Protein AF-D6X9F3-F1 (afdb_monomer)

Structure (mmCIF, N/CA/C/O backbone):
data_AF-D6X9F3-F1
#
_entry.id   AF-D6X9F3-F1
#
loop_
_atom_site.group_PDB
_atom_site.id
_atom_site.type_symbol
_atom_site.label_atom_id
_atom_site.label_alt_id
_atom_site.label_comp_id
_atom_site.label_asym_id
_atom_site.label_entity_id
_atom_site.label_seq_id
_atom_site.pdbx_PDB_ins_code
_atom_site.Cartn_x
_atom_site.Cartn_y
_atom_site.Cartn_z
_atom_site.occupancy
_atom_site.B_iso_or_equiv
_atom_site.auth_seq_id
_atom_site.auth_comp_id
_atom_site.auth_asym_id
_atom_site.auth_atom_id
_atom_site.pdbx_PDB_model_num
ATOM 1 N N . MET A 1 1 ? -2.425 -34.336 11.265 1.00 64.62 1 MET A N 1
ATOM 2 C CA . MET A 1 1 ? -2.699 -34.078 9.835 1.00 64.62 1 MET A CA 1
ATOM 3 C C . MET A 1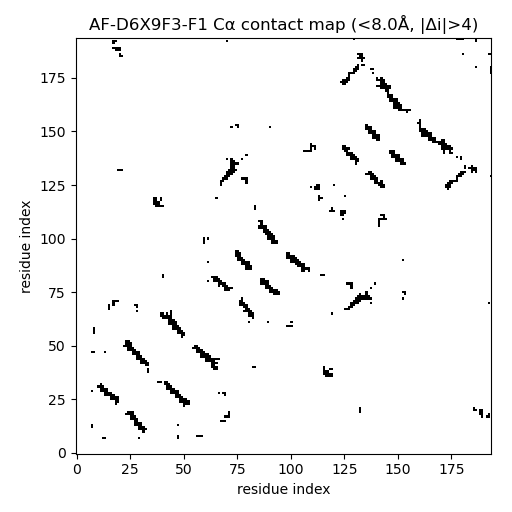 1 ? -2.432 -32.608 9.589 1.00 64.62 1 MET A C 1
ATOM 5 O O . MET A 1 1 ? -2.715 -31.830 10.491 1.00 64.62 1 MET A O 1
ATOM 9 N N . ALA A 1 2 ? -1.830 -32.242 8.459 1.00 77.44 2 ALA A N 1
ATOM 10 C CA . ALA A 1 2 ? -1.684 -30.832 8.103 1.00 77.44 2 ALA A CA 1
ATOM 11 C C . ALA A 1 2 ? -3.049 -30.285 7.662 1.00 77.44 2 ALA A C 1
ATOM 13 O O . ALA A 1 2 ? -3.790 -30.998 6.985 1.00 77.44 2 ALA A O 1
ATOM 14 N N . GLU A 1 3 ? -3.385 -29.067 8.078 1.00 82.88 3 GLU A N 1
ATOM 15 C CA . GLU A 1 3 ? -4.562 -28.360 7.566 1.00 82.88 3 GLU A CA 1
ATOM 16 C C . GLU A 1 3 ? -4.380 -28.032 6.079 1.00 82.88 3 GLU A C 1
ATOM 18 O O . GLU A 1 3 ? -3.255 -27.864 5.596 1.00 82.88 3 GLU A O 1
ATOM 23 N N . GLU A 1 4 ? -5.492 -27.967 5.346 1.00 88.69 4 GLU A N 1
ATOM 24 C CA . GLU A 1 4 ? -5.477 -27.620 3.928 1.00 88.69 4 GLU A CA 1
ATOM 25 C C . GLU A 1 4 ? -5.094 -26.137 3.744 1.00 88.69 4 GLU A C 1
ATOM 27 O O . GLU A 1 4 ? -5.627 -25.276 4.451 1.00 88.69 4 GLU A O 1
ATOM 32 N N . PRO A 1 5 ? -4.170 -25.801 2.823 1.00 89.94 5 PRO A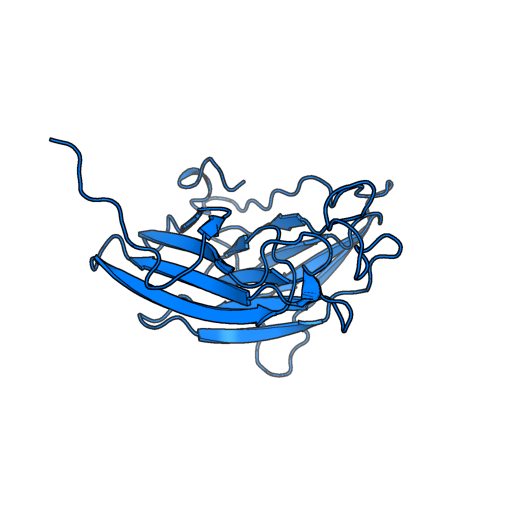 N 1
ATOM 33 C CA . PRO A 1 5 ? -3.789 -24.412 2.587 1.00 89.94 5 PRO A CA 1
ATOM 34 C C . PRO A 1 5 ? -4.957 -23.558 2.079 1.00 89.94 5 PRO A C 1
ATOM 36 O O . PRO A 1 5 ? -5.714 -23.974 1.203 1.00 89.94 5 PRO A O 1
ATOM 39 N N . LEU A 1 6 ? -5.049 -22.313 2.555 1.00 92.00 6 LEU A N 1
ATOM 40 C CA . LEU A 1 6 ? -6.016 -21.344 2.035 1.00 92.00 6 LEU A CA 1
ATOM 41 C C . LEU A 1 6 ? -5.684 -20.965 0.575 1.00 92.00 6 LEU A C 1
ATOM 43 O O . LEU A 1 6 ? -4.542 -20.586 0.293 1.00 92.00 6 LEU A O 1
ATOM 47 N N . PRO A 1 7 ? -6.655 -21.004 -0.359 1.00 92.50 7 PRO A N 1
ATOM 48 C CA . PRO A 1 7 ? -6.415 -20.630 -1.746 1.00 92.50 7 PRO A CA 1
ATOM 49 C C . PRO A 1 7 ? -6.369 -19.105 -1.927 1.00 92.50 7 PRO A C 1
ATOM 51 O O . PRO A 1 7 ? -7.126 -18.352 -1.312 1.00 92.50 7 PRO A O 1
ATOM 54 N N . TRP A 1 8 ? -5.573 -18.641 -2.894 1.00 95.31 8 TRP A N 1
ATOM 55 C CA . TRP A 1 8 ? -5.497 -17.225 -3.291 1.00 95.31 8 TRP A CA 1
ATOM 56 C C . TRP A 1 8 ? -6.721 -16.718 -4.064 1.00 95.31 8 TRP A C 1
ATOM 58 O O . TRP A 1 8 ? -6.663 -15.634 -4.636 1.00 95.31 8 TRP A O 1
ATOM 68 N N . ALA A 1 9 ? -7.810 -17.495 -4.124 1.00 93.38 9 ALA A N 1
ATOM 69 C CA . ALA A 1 9 ? -9.023 -17.194 -4.889 1.00 93.38 9 ALA A CA 1
ATOM 70 C C . ALA A 1 9 ? -8.750 -16.809 -6.364 1.00 93.38 9 ALA A C 1
ATOM 72 O O . ALA A 1 9 ? -9.378 -15.907 -6.911 1.00 93.38 9 ALA A O 1
ATOM 73 N N . GLY A 1 10 ? -7.769 -17.466 -6.991 1.00 92.25 10 GLY A N 1
ATOM 74 C CA . GLY A 1 10 ? -7.365 -17.265 -8.386 1.00 92.25 10 GLY A CA 1
ATOM 75 C C . GLY A 1 10 ? -5.862 -17.466 -8.586 1.00 92.25 10 GLY A C 1
ATOM 76 O O . GLY A 1 10 ? -5.142 -17.795 -7.643 1.00 92.25 10 GLY A O 1
ATOM 77 N N . GLU A 1 11 ? -5.382 -17.234 -9.806 1.00 93.44 11 GLU A N 1
ATOM 78 C CA . GLU A 1 11 ? -3.955 -17.318 -10.134 1.00 93.44 11 GLU A CA 1
ATOM 79 C C . GLU A 1 11 ? -3.128 -16.192 -9.490 1.00 93.44 11 GLU A C 1
ATOM 81 O O . GLU A 1 11 ? -3.643 -15.137 -9.096 1.00 93.44 11 GLU A O 1
ATOM 86 N N . GLY A 1 12 ? -1.817 -16.422 -9.415 1.00 95.31 12 GLY A N 1
ATOM 87 C CA . GLY A 1 12 ? -0.838 -15.485 -8.877 1.00 95.31 12 GLY A CA 1
ATOM 88 C C . GLY A 1 12 ? -0.213 -15.957 -7.568 1.00 95.31 12 GLY A C 1
ATOM 89 O O . GLY A 1 12 ? -0.397 -17.088 -7.119 1.00 95.31 12 GLY A O 1
ATOM 90 N N . ARG A 1 13 ? 0.571 -15.068 -6.959 1.00 95.75 13 ARG A N 1
ATOM 91 C CA . ARG A 1 13 ? 1.287 -15.316 -5.707 1.00 95.75 13 ARG A CA 1
ATOM 92 C C . ARG A 1 13 ? 0.959 -14.237 -4.687 1.00 95.75 13 ARG A C 1
ATOM 94 O O . ARG A 1 13 ? 1.069 -13.054 -4.997 1.00 95.75 13 ARG A O 1
ATOM 101 N N . GLY A 1 14 ? 0.595 -14.652 -3.475 1.00 95.38 14 GLY A N 1
ATOM 102 C CA . GLY A 1 14 ? 0.416 -13.754 -2.338 1.00 95.38 14 GLY A CA 1
ATOM 103 C C . GLY A 1 14 ? 1.744 -13.187 -1.833 1.00 95.38 14 GLY A C 1
ATOM 104 O O . GLY A 1 14 ? 2.740 -13.905 -1.696 1.00 95.38 14 GLY A O 1
ATOM 105 N N . TYR A 1 15 ? 1.743 -11.892 -1.541 1.00 94.19 15 TYR A N 1
ATOM 106 C CA . TYR A 1 15 ? 2.836 -11.158 -0.917 1.00 94.19 15 TYR A CA 1
ATOM 107 C C . TYR A 1 15 ? 2.321 -10.353 0.278 1.00 94.19 15 TYR A C 1
ATOM 109 O O . TYR A 1 15 ? 1.165 -9.923 0.307 1.00 94.19 15 TYR A O 1
ATOM 117 N N . TYR A 1 16 ? 3.206 -10.121 1.250 1.00 92.00 16 TYR A N 1
ATOM 118 C CA . TYR A 1 16 ? 2.962 -9.229 2.389 1.00 92.00 16 TYR A CA 1
ATOM 119 C C . TYR A 1 16 ? 1.686 -9.592 3.165 1.00 92.00 16 TYR A C 1
ATOM 121 O O . TYR A 1 16 ? 0.805 -8.756 3.312 1.00 92.00 16 TYR A O 1
ATOM 129 N N . LEU A 1 17 ? 1.561 -10.844 3.621 1.00 93.44 17 LEU A N 1
ATOM 130 C CA . LEU A 1 17 ? 0.414 -11.272 4.428 1.00 93.44 17 LEU A CA 1
ATOM 131 C C . LEU A 1 17 ? 0.338 -10.449 5.725 1.00 93.44 17 LEU A C 1
ATOM 133 O O . LEU A 1 17 ? 1.333 -10.336 6.441 1.00 93.44 17 LEU A O 1
ATOM 137 N N . ARG A 1 18 ? -0.835 -9.889 6.017 1.00 93.31 18 ARG A N 1
ATOM 138 C CA . ARG A 1 18 ? -1.129 -9.069 7.199 1.00 93.31 18 ARG A CA 1
ATOM 139 C C . ARG A 1 18 ? -2.368 -9.589 7.907 1.00 93.31 18 ARG A C 1
ATOM 141 O O . ARG A 1 18 ? -3.297 -10.054 7.249 1.00 93.31 18 ARG A O 1
ATOM 148 N N . LEU A 1 19 ? -2.399 -9.456 9.227 1.00 92.00 19 LEU A N 1
ATOM 149 C CA . LEU A 1 19 ? -3.603 -9.664 10.024 1.00 92.00 19 LEU A CA 1
ATOM 150 C C . LEU A 1 19 ? -4.196 -8.298 10.380 1.00 92.00 19 LEU A C 1
ATOM 152 O O . LEU A 1 19 ? -3.500 -7.449 10.922 1.00 92.00 19 LEU A O 1
ATOM 156 N N . ASP A 1 20 ? -5.484 -8.099 10.110 1.00 91.25 20 ASP A N 1
ATOM 157 C CA . ASP A 1 20 ? -6.296 -7.092 10.792 1.00 91.25 20 ASP A CA 1
ATOM 158 C C . ASP A 1 20 ? -6.783 -7.707 12.114 1.00 91.25 20 ASP A C 1
ATOM 160 O O . ASP A 1 20 ? -7.685 -8.555 12.088 1.00 91.25 20 ASP A O 1
ATOM 164 N N . PRO A 1 21 ? -6.191 -7.343 13.268 1.00 85.62 21 PRO A N 1
ATOM 165 C CA . PRO A 1 21 ? -6.539 -7.952 14.545 1.00 85.62 21 PRO A CA 1
ATOM 166 C C . PRO A 1 21 ? -7.925 -7.524 15.037 1.00 85.62 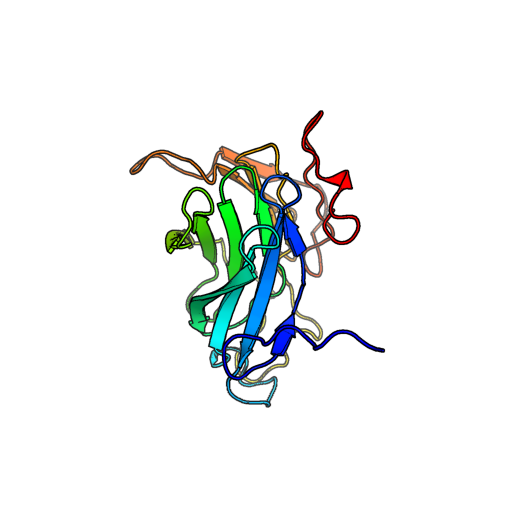21 PRO A C 1
ATOM 168 O O . PRO A 1 21 ? -8.551 -8.275 15.781 1.00 85.62 21 PRO A O 1
ATOM 171 N N . ALA A 1 22 ? -8.422 -6.358 14.609 1.00 85.88 22 ALA A N 1
ATOM 172 C CA . ALA A 1 22 ? -9.725 -5.847 15.017 1.00 85.88 22 ALA A CA 1
ATOM 173 C C . ALA A 1 22 ? -10.867 -6.579 14.298 1.00 85.88 22 ALA A C 1
ATOM 175 O O . ALA A 1 22 ? -11.895 -6.860 14.905 1.00 85.88 22 ALA A O 1
ATOM 176 N N . ARG A 1 23 ? -10.675 -6.924 13.017 1.00 88.12 23 ARG A N 1
ATOM 177 C CA . ARG A 1 23 ? -11.682 -7.624 12.188 1.00 88.12 23 ARG A CA 1
ATOM 178 C C . ARG A 1 23 ? -11.411 -9.099 11.974 1.00 88.12 23 ARG A C 1
ATOM 180 O O . ARG A 1 23 ? -12.127 -9.746 11.212 1.00 88.12 23 ARG A O 1
ATOM 187 N N . ARG A 1 24 ? -10.313 -9.609 12.532 1.00 91.12 24 ARG A N 1
ATOM 188 C CA . ARG A 1 24 ? -9.832 -10.978 12.309 1.00 91.12 24 ARG A CA 1
ATOM 189 C C . ARG A 1 24 ? -9.809 -11.338 10.818 1.00 91.12 24 ARG A C 1
ATOM 191 O O . ARG A 1 24 ? -10.288 -12.391 10.405 1.00 91.12 24 ARG A O 1
ATOM 198 N N . THR A 1 25 ? -9.286 -10.433 9.999 1.00 93.56 25 THR A N 1
ATOM 199 C CA . THR A 1 25 ? -9.235 -10.595 8.541 1.00 93.56 25 THR A CA 1
ATOM 200 C C . THR A 1 25 ? -7.787 -10.641 8.085 1.00 93.56 25 THR A C 1
ATOM 202 O O . THR A 1 25 ? -6.988 -9.785 8.457 1.00 93.56 25 THR A O 1
ATOM 205 N N . LEU A 1 26 ? -7.435 -11.645 7.289 1.00 95.00 26 LEU A N 1
ATOM 206 C CA . LEU A 1 26 ? -6.142 -11.708 6.622 1.00 95.00 26 LEU A CA 1
ATOM 207 C C . LEU A 1 26 ? -6.183 -10.873 5.349 1.00 95.00 26 LEU A C 1
ATOM 209 O O . LEU A 1 26 ? -7.171 -10.919 4.623 1.00 95.00 26 LEU A O 1
ATOM 213 N N . TRP A 1 27 ? -5.093 -10.172 5.063 1.00 96.31 27 TRP A N 1
ATOM 214 C CA . TRP A 1 27 ? -4.912 -9.360 3.865 1.00 96.31 27 TRP A CA 1
ATOM 215 C C . TRP A 1 27 ? -3.605 -9.705 3.170 1.00 96.31 27 TRP A C 1
ATOM 217 O O . TRP A 1 27 ? -2.590 -9.937 3.821 1.00 96.31 27 TRP A O 1
ATOM 227 N N . SER A 1 28 ? -3.606 -9.703 1.843 1.00 97.00 28 SER A N 1
ATOM 228 C CA . SER A 1 28 ? -2.399 -9.878 1.037 1.00 97.00 28 SER A CA 1
ATOM 229 C C . SER A 1 28 ? -2.538 -9.131 -0.286 1.00 97.00 28 SER A C 1
ATOM 231 O O . SER A 1 28 ? -3.644 -8.850 -0.744 1.00 97.00 28 SER A O 1
ATOM 233 N N . CYS A 1 29 ? -1.409 -8.817 -0.916 1.00 97.62 29 CYS A N 1
ATOM 234 C CA . CYS A 1 29 ? -1.388 -8.465 -2.328 1.00 97.62 29 CYS A CA 1
ATOM 235 C C . CYS A 1 29 ? -1.110 -9.732 -3.137 1.00 97.62 29 CYS A C 1
ATOM 237 O O . CYS A 1 29 ? -0.006 -10.275 -3.061 1.00 97.62 29 CYS A O 1
ATOM 239 N N . VAL A 1 30 ? -2.079 -10.198 -3.922 1.00 97.88 30 VAL A N 1
ATOM 240 C CA . VAL A 1 30 ? -1.844 -11.289 -4.873 1.00 97.88 30 VAL A CA 1
ATOM 241 C C . VAL A 1 30 ? -1.403 -10.686 -6.192 1.00 97.88 30 VAL A C 1
ATOM 243 O O . VAL A 1 30 ? -2.129 -9.901 -6.798 1.00 97.88 30 VAL A O 1
ATOM 246 N N . ARG A 1 31 ? -0.194 -11.047 -6.619 1.00 97.75 31 ARG A N 1
ATOM 247 C CA . ARG A 1 31 ? 0.417 -10.550 -7.847 1.00 97.75 31 ARG A CA 1
ATOM 248 C C . ARG A 1 31 ? 0.435 -11.621 -8.929 1.00 97.75 31 ARG A C 1
ATOM 250 O O . ARG A 1 31 ? 0.832 -12.758 -8.661 1.00 97.75 31 ARG A O 1
ATOM 257 N N . GLY A 1 32 ? 0.047 -11.238 -10.139 1.00 97.25 32 GLY A N 1
ATOM 258 C CA . GLY A 1 32 ? 0.124 -12.050 -11.352 1.00 97.25 32 GLY A CA 1
ATOM 259 C C . GLY A 1 32 ? 0.830 -11.313 -12.492 1.00 97.25 32 GLY A C 1
ATOM 260 O O . GLY A 1 32 ? 1.611 -10.388 -12.263 1.00 97.25 32 GLY A O 1
ATOM 261 N N . GLY A 1 33 ? 0.539 -11.716 -13.729 1.00 96.25 33 GLY A N 1
ATOM 262 C CA . GLY A 1 33 ? 1.128 -11.127 -14.933 1.00 96.25 33 GLY A CA 1
ATOM 263 C C . GLY A 1 33 ? 2.486 -11.734 -15.325 1.00 96.25 33 GLY A C 1
ATOM 264 O O . GLY A 1 33 ? 2.833 -12.825 -14.865 1.00 96.25 33 GLY A O 1
ATOM 265 N N . PRO A 1 34 ? 3.244 -11.063 -16.214 1.00 96.31 34 PRO A N 1
ATOM 266 C CA . PRO A 1 34 ? 4.511 -11.572 -16.741 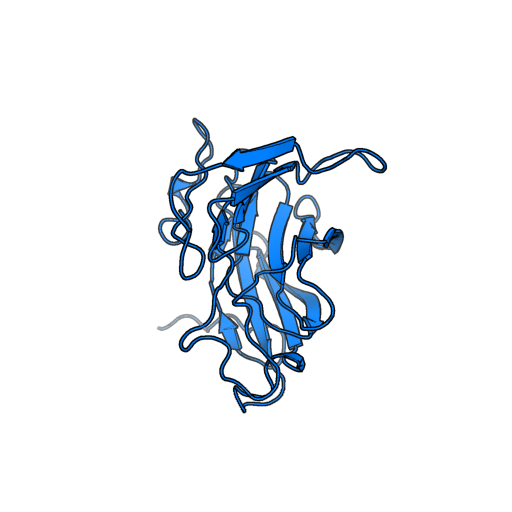1.00 96.31 34 PRO A CA 1
ATOM 267 C C . PRO A 1 34 ? 5.543 -11.869 -15.646 1.00 96.31 34 PRO A C 1
ATOM 269 O O . PRO A 1 34 ? 5.713 -11.091 -14.715 1.00 96.31 34 PRO A O 1
ATOM 272 N N . THR A 1 35 ? 6.301 -12.959 -15.781 1.00 93.94 35 THR A N 1
ATOM 273 C CA . THR A 1 35 ? 7.341 -13.325 -14.800 1.00 93.94 35 THR A CA 1
ATOM 274 C C . THR A 1 35 ? 8.605 -12.473 -14.901 1.00 93.94 35 THR A C 1
ATOM 276 O O . THR A 1 35 ? 9.405 -12.471 -13.969 1.00 93.94 35 THR A O 1
ATOM 279 N N . ASP A 1 36 ? 8.799 -11.779 -16.025 1.00 95.62 36 ASP A N 1
ATOM 280 C CA . ASP A 1 36 ? 9.937 -10.890 -16.257 1.00 95.62 36 ASP A CA 1
ATOM 281 C C . ASP A 1 36 ? 9.862 -9.651 -15.339 1.00 95.62 36 ASP A C 1
ATOM 283 O O . ASP A 1 36 ? 8.912 -8.867 -15.451 1.00 95.62 36 ASP A O 1
ATOM 287 N N . PRO A 1 37 ? 10.861 -9.431 -14.463 1.00 93.81 37 PRO A N 1
ATOM 288 C CA . PRO A 1 37 ? 10.971 -8.233 -13.637 1.00 93.81 37 PRO A CA 1
ATOM 289 C C . PRO A 1 37 ? 10.924 -6.910 -14.398 1.00 93.81 37 PRO A C 1
ATOM 291 O O . PRO A 1 37 ? 10.369 -5.945 -13.881 1.00 93.81 37 PRO A O 1
ATOM 294 N N . GLY A 1 38 ? 11.474 -6.850 -15.615 1.00 96.25 38 GLY A N 1
ATOM 295 C CA . GLY A 1 38 ? 11.473 -5.636 -16.436 1.00 96.25 38 GLY A CA 1
ATOM 296 C C . GLY A 1 38 ? 10.071 -5.208 -16.877 1.00 96.25 38 GLY A C 1
ATOM 297 O O . GLY A 1 38 ? 9.854 -4.044 -17.224 1.00 96.25 38 GLY A O 1
ATOM 298 N N . ARG A 1 39 ? 9.106 -6.133 -16.811 1.00 97.44 39 ARG A N 1
ATOM 299 C CA . ARG A 1 39 ? 7.691 -5.938 -17.150 1.00 97.44 39 ARG A CA 1
ATOM 300 C C . ARG A 1 39 ? 6.814 -5.712 -15.922 1.00 97.44 39 ARG A C 1
ATOM 302 O O . ARG A 1 39 ? 5.598 -5.868 -15.995 1.00 97.44 39 ARG A O 1
ATOM 309 N N . TRP A 1 40 ? 7.407 -5.291 -14.805 1.00 97.00 40 TRP A N 1
ATOM 310 C CA . TRP A 1 40 ? 6.661 -4.947 -13.598 1.00 97.00 40 TRP A CA 1
ATOM 311 C C . TRP A 1 40 ? 5.504 -3.953 -13.797 1.00 97.00 40 TRP A C 1
ATOM 313 O O . TRP A 1 40 ? 4.524 -4.090 -13.063 1.00 97.00 40 TRP A O 1
ATOM 323 N N . PRO A 1 41 ? 5.526 -3.000 -14.762 1.00 97.88 41 PRO A N 1
ATOM 324 C CA . PRO A 1 41 ? 4.362 -2.150 -15.004 1.00 97.88 41 PRO A CA 1
ATOM 325 C C . PRO A 1 41 ? 3.117 -2.945 -15.409 1.00 97.88 41 PRO A C 1
ATOM 327 O O . PRO A 1 41 ? 2.010 -2.488 -15.183 1.00 97.88 41 PRO A O 1
ATOM 330 N N . GLU A 1 42 ? 3.285 -4.147 -15.963 1.00 98.19 42 GLU A N 1
ATOM 331 C CA . GLU A 1 42 ? 2.203 -5.008 -16.452 1.00 98.19 42 GLU A CA 1
ATOM 332 C C . GLU A 1 42 ? 1.749 -6.052 -15.422 1.00 98.19 42 GLU A C 1
ATOM 334 O O . GLU A 1 42 ? 0.825 -6.824 -15.683 1.00 98.19 42 GLU A O 1
ATOM 339 N N . TRP A 1 43 ? 2.388 -6.115 -14.251 1.00 98.25 43 TRP A N 1
ATOM 340 C CA . TRP A 1 43 ? 1.964 -7.019 -13.186 1.00 98.25 43 TRP A CA 1
ATOM 341 C C . TRP A 1 43 ? 0.568 -6.664 -12.705 1.00 98.25 43 TRP A C 1
ATOM 343 O O . TRP A 1 43 ? 0.302 -5.520 -12.350 1.00 98.25 43 TRP A O 1
ATOM 353 N N . THR A 1 44 ? -0.319 -7.651 -12.651 1.00 97.88 44 THR A N 1
ATOM 354 C CA . THR A 1 44 ? -1.639 -7.481 -12.044 1.00 97.88 44 THR A CA 1
ATOM 355 C C . THR A 1 44 ? -1.519 -7.593 -10.532 1.00 97.88 44 THR A C 1
ATOM 357 O O . THR A 1 44 ? -0.747 -8.409 -10.028 1.00 97.88 44 THR A O 1
ATOM 360 N N . ASN A 1 45 ? -2.283 -6.783 -9.800 1.00 98.19 45 ASN A N 1
ATOM 361 C CA . ASN A 1 45 ? -2.322 -6.823 -8.342 1.00 98.19 45 ASN A CA 1
ATOM 362 C C . ASN A 1 45 ? -3.771 -6.851 -7.870 1.00 98.19 45 ASN A C 1
ATOM 364 O O . ASN A 1 45 ? -4.578 -6.022 -8.297 1.00 98.19 45 ASN A O 1
ATOM 368 N N . ASP A 1 46 ? -4.065 -7.751 -6.940 1.00 98.19 46 ASP A N 1
ATOM 369 C CA . ASP A 1 46 ? -5.344 -7.823 -6.248 1.00 98.19 46 ASP A CA 1
ATOM 370 C C . ASP A 1 46 ? -5.148 -7.713 -4.737 1.00 98.19 46 ASP A C 1
ATOM 372 O O . ASP A 1 46 ? -4.248 -8.334 -4.166 1.00 98.19 46 ASP A O 1
ATOM 376 N N . ALA A 1 47 ? -6.036 -6.973 -4.077 1.00 98.00 47 ALA A N 1
ATOM 377 C CA . ALA A 1 47 ? -6.219 -7.054 -2.638 1.00 98.00 47 ALA A CA 1
ATOM 378 C C . ALA A 1 47 ? -6.978 -8.347 -2.337 1.00 98.00 47 ALA A C 1
ATOM 380 O O . ALA A 1 47 ? -8.188 -8.432 -2.552 1.00 98.00 47 ALA A O 1
ATOM 381 N N . TRP A 1 48 ? -6.255 -9.359 -1.874 1.00 97.81 48 TRP A N 1
ATOM 382 C CA . TRP A 1 48 ? -6.840 -10.592 -1.369 1.00 97.81 48 TRP A CA 1
ATOM 383 C C . TRP A 1 48 ? -7.183 -10.429 0.103 1.00 97.81 48 TRP A C 1
ATOM 385 O O . TRP A 1 48 ? -6.408 -9.840 0.864 1.00 97.81 48 TRP A O 1
ATOM 395 N N . TRP A 1 49 ? -8.323 -10.985 0.493 1.00 96.81 49 TRP A N 1
ATOM 396 C CA . TRP A 1 49 ? -8.767 -11.006 1.874 1.00 96.81 49 TRP A CA 1
ATOM 397 C C . TRP A 1 49 ? -9.374 -12.354 2.250 1.00 96.81 49 TRP A C 1
ATOM 399 O O . TRP A 1 49 ? -9.977 -13.033 1.417 1.00 96.81 49 TRP A O 1
ATOM 409 N N . HIS A 1 50 ? -9.246 -12.716 3.524 1.00 96.12 50 HIS A N 1
ATOM 410 C CA . HIS A 1 50 ? -9.905 -13.880 4.110 1.00 96.12 50 HIS A CA 1
ATOM 411 C C . HIS A 1 50 ? -10.403 -13.564 5.519 1.00 96.12 50 HIS A C 1
ATOM 413 O O . HIS A 1 50 ? -9.620 -13.183 6.391 1.00 96.12 50 HIS A O 1
ATOM 419 N N . SER A 1 51 ? -11.704 -13.726 5.750 1.00 94.19 51 SER A N 1
ATOM 420 C CA . SER A 1 51 ? -12.303 -13.559 7.075 1.00 94.19 51 SER A CA 1
ATOM 421 C C . SER A 1 51 ? -12.083 -14.821 7.904 1.00 94.19 51 SER A C 1
ATOM 423 O O . SER A 1 51 ? -12.627 -15.873 7.575 1.00 94.19 51 SER A O 1
ATOM 425 N N . LEU A 1 52 ? -11.352 -14.712 9.017 1.00 93.19 52 LEU A N 1
ATOM 426 C CA . LEU A 1 52 ? -11.147 -15.834 9.941 1.00 93.19 52 LEU A CA 1
ATOM 427 C C . LEU A 1 52 ? -12.411 -16.182 10.734 1.00 93.19 52 LEU A C 1
ATOM 429 O O . LEU A 1 52 ? -12.487 -17.255 11.321 1.00 93.19 52 LEU A O 1
ATOM 433 N N . GLU A 1 53 ? -13.380 -15.268 10.804 1.00 92.00 53 GLU A N 1
ATOM 434 C CA . GLU A 1 53 ? -14.658 -15.516 11.477 1.00 92.00 53 GLU A CA 1
ATOM 435 C C . GLU A 1 53 ? -15.639 -16.263 10.577 1.00 92.00 53 GLU A C 1
ATOM 437 O O . GLU A 1 53 ? -16.315 -17.183 11.028 1.00 92.00 53 GLU A O 1
ATOM 442 N N . ARG A 1 54 ? -15.726 -15.869 9.302 1.00 90.25 54 ARG A N 1
ATOM 443 C CA . ARG A 1 54 ? -16.741 -16.388 8.372 1.00 90.25 54 ARG A CA 1
ATOM 444 C C . ARG A 1 54 ? -16.216 -17.458 7.424 1.00 90.25 54 ARG A C 1
ATOM 446 O O . ARG A 1 54 ? -17.007 -18.109 6.752 1.00 90.25 54 ARG A O 1
ATOM 453 N N . GLY A 1 55 ? -14.897 -17.600 7.309 1.00 91.94 55 GLY A N 1
ATOM 454 C CA . GLY A 1 55 ? -14.246 -18.489 6.345 1.00 91.94 55 GLY A CA 1
ATOM 455 C C . GLY A 1 55 ? -14.370 -18.033 4.886 1.00 91.94 55 GLY A C 1
ATOM 456 O O . GLY A 1 55 ? -13.920 -18.737 3.985 1.00 91.94 55 GLY A O 1
ATOM 457 N N . SER A 1 56 ? -14.968 -16.868 4.626 1.00 92.31 56 SER A N 1
ATOM 458 C CA . SER A 1 56 ? -15.125 -16.316 3.282 1.00 92.31 56 SER A CA 1
ATOM 459 C C . SER A 1 56 ? -13.832 -15.667 2.790 1.00 92.31 56 SER A C 1
ATOM 461 O O . SER A 1 56 ? -13.163 -14.953 3.543 1.00 92.31 56 SER A O 1
ATOM 463 N N . THR A 1 57 ? -13.534 -15.859 1.507 1.00 94.94 57 THR A N 1
ATOM 464 C CA . THR A 1 57 ? -12.343 -15.340 0.824 1.00 94.94 57 THR A CA 1
ATOM 465 C C . THR A 1 57 ? -12.757 -14.551 -0.409 1.00 94.94 57 THR A C 1
ATOM 467 O O . THR A 1 57 ? -13.692 -14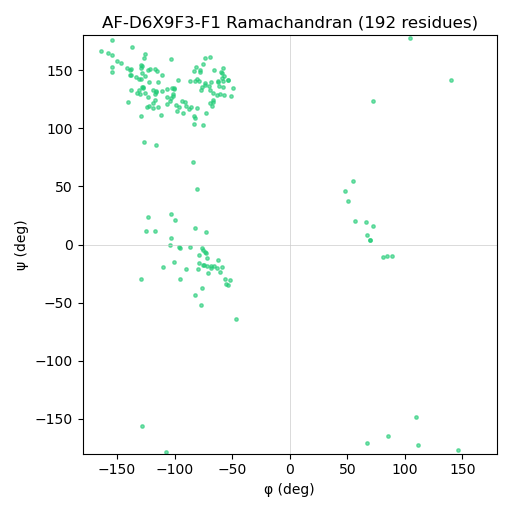.946 -1.106 1.00 94.94 57 THR A O 1
ATOM 470 N N . GLY A 1 58 ? -12.027 -13.485 -0.729 1.00 95.19 58 GLY A N 1
ATOM 471 C CA . GLY A 1 58 ? -12.250 -12.724 -1.953 1.00 95.19 58 GLY A CA 1
ATOM 472 C C . GLY A 1 58 ? -11.011 -11.991 -2.452 1.00 95.19 58 GLY A C 1
ATOM 473 O O . GLY A 1 58 ? -9.950 -11.997 -1.826 1.00 95.19 58 GLY A O 1
ATOM 474 N N . ARG A 1 59 ? -11.164 -11.361 -3.619 1.00 95.94 59 ARG A N 1
ATOM 475 C CA . ARG A 1 59 ? -10.158 -10.511 -4.262 1.00 95.94 59 ARG A CA 1
ATOM 476 C C . ARG A 1 59 ? -10.811 -9.273 -4.836 1.00 95.94 59 ARG A C 1
ATOM 478 O O . ARG A 1 59 ? -11.957 -9.323 -5.278 1.00 95.94 59 ARG A O 1
ATOM 485 N N . LEU A 1 60 ? -10.043 -8.196 -4.889 1.00 96.62 60 LEU A N 1
ATOM 486 C CA . LEU A 1 60 ? -10.428 -6.975 -5.573 1.00 96.62 60 LEU A CA 1
ATOM 487 C C . LEU A 1 60 ? -9.241 -6.395 -6.363 1.00 96.62 60 LEU A C 1
ATOM 489 O O . LEU A 1 60 ? -8.153 -6.273 -5.794 1.00 96.62 60 LEU A O 1
ATOM 493 N N . PRO A 1 61 ? -9.438 -5.995 -7.635 1.00 97.19 61 PRO A N 1
ATOM 494 C CA . PRO A 1 61 ? -8.364 -5.463 -8.464 1.00 97.19 61 PRO A CA 1
ATOM 495 C C . PRO A 1 61 ? -7.844 -4.116 -7.966 1.00 97.19 61 PRO A C 1
ATOM 497 O O . PRO A 1 61 ? -8.575 -3.129 -7.858 1.00 97.19 61 PRO A O 1
ATOM 500 N N . LEU A 1 62 ? -6.533 -4.058 -7.730 1.00 97.88 62 LEU A N 1
ATOM 501 C CA . LEU A 1 62 ? -5.797 -2.835 -7.406 1.00 97.88 62 LEU A CA 1
ATOM 502 C C . LEU A 1 62 ? -5.264 -2.140 -8.662 1.00 97.88 62 LEU A C 1
ATOM 504 O O . LEU A 1 62 ? -5.047 -0.930 -8.635 1.00 97.88 62 LEU A O 1
ATOM 508 N N . GLY A 1 63 ? -5.129 -2.872 -9.767 1.00 97.44 63 GLY A N 1
ATOM 509 C CA . GLY A 1 63 ? -4.614 -2.372 -11.040 1.00 97.44 63 GLY A CA 1
ATOM 510 C C . GLY A 1 63 ? -3.175 -2.818 -11.328 1.00 97.44 63 GLY A C 1
ATOM 511 O O . GLY A 1 63 ? -2.563 -3.527 -10.519 1.00 97.44 63 GLY A O 1
ATOM 512 N N . PRO A 1 64 ? -2.644 -2.438 -12.502 1.00 98.12 64 PRO A N 1
ATOM 513 C CA . PRO A 1 64 ? -1.333 -2.877 -12.960 1.00 98.12 64 PRO A CA 1
ATOM 514 C C . PRO A 1 64 ? -0.187 -2.184 -12.205 1.00 98.12 64 PRO A C 1
ATOM 516 O O . PRO A 1 64 ? -0.378 -1.128 -11.607 1.00 98.12 64 PRO A O 1
ATOM 519 N N . GLY A 1 65 ? 1.015 -2.746 -12.228 1.00 97.62 65 GLY A N 1
ATOM 520 C CA . GLY A 1 65 ? 2.210 -2.136 -11.647 1.00 97.62 65 GLY A CA 1
ATOM 521 C C . GLY A 1 65 ? 2.704 -2.841 -10.393 1.00 97.62 65 GLY A C 1
ATOM 522 O O . GLY A 1 65 ? 2.583 -4.053 -10.233 1.00 97.62 65 GLY A O 1
ATOM 523 N N . LEU A 1 66 ? 3.300 -2.077 -9.486 1.00 96.56 66 LEU A N 1
ATOM 524 C CA . LEU A 1 66 ? 4.040 -2.623 -8.358 1.00 96.56 66 LEU A CA 1
ATOM 525 C C . LEU A 1 66 ? 3.401 -2.244 -7.027 1.00 96.56 66 LEU A C 1
ATOM 527 O O . LEU A 1 66 ? 3.287 -1.068 -6.700 1.00 96.56 66 LEU A O 1
ATOM 531 N N . VAL A 1 67 ? 3.080 -3.244 -6.211 1.00 96.00 67 VAL A N 1
ATOM 532 C CA . VAL A 1 67 ? 2.691 -3.062 -4.809 1.00 96.00 67 VAL A CA 1
ATOM 533 C C . VAL A 1 67 ? 3.759 -3.694 -3.923 1.00 96.00 67 VAL A C 1
ATOM 535 O O . VAL A 1 67 ? 4.002 -4.897 -4.003 1.00 96.00 67 VAL A O 1
ATOM 538 N N . PHE A 1 68 ? 4.416 -2.883 -3.090 1.00 83.12 68 PHE A N 1
ATOM 539 C CA . PHE A 1 68 ? 5.516 -3.341 -2.229 1.00 83.12 68 PHE A CA 1
ATOM 540 C C . PHE A 1 68 ? 5.088 -3.709 -0.812 1.00 83.12 68 PHE A C 1
ATOM 542 O O . PHE A 1 68 ? 5.756 -4.523 -0.190 1.00 83.12 68 PHE A O 1
ATOM 549 N N . ARG A 1 69 ? 4.042 -3.084 -0.264 1.00 88.00 69 ARG A N 1
ATOM 550 C CA . ARG A 1 69 ? 3.471 -3.381 1.059 1.00 88.00 69 ARG A CA 1
ATOM 551 C C . ARG A 1 69 ? 2.029 -2.885 1.113 1.00 88.00 69 ARG A C 1
ATOM 553 O O . ARG A 1 69 ? 1.612 -2.062 0.296 1.00 88.00 69 ARG A O 1
ATOM 560 N N . LEU A 1 70 ? 1.308 -3.369 2.115 1.00 95.06 70 LEU A N 1
ATOM 561 C CA . LEU A 1 70 ? 0.015 -2.845 2.529 1.00 95.06 70 LEU A CA 1
ATOM 562 C C . LEU A 1 70 ? 0.040 -2.522 4.025 1.00 95.06 70 LEU A C 1
ATOM 564 O O . LEU A 1 70 ? 0.883 -3.048 4.759 1.00 95.06 70 LEU A O 1
ATOM 568 N N . ALA A 1 71 ? -0.887 -1.682 4.468 1.00 95.00 71 ALA A N 1
ATOM 569 C CA . ALA A 1 71 ? -1.077 -1.374 5.878 1.00 95.00 71 ALA A CA 1
ATOM 570 C C . ALA A 1 71 ? -2.559 -1.430 6.258 1.00 95.00 71 ALA A C 1
ATOM 572 O O . ALA A 1 71 ? -3.429 -1.063 5.467 1.00 95.00 71 ALA A O 1
ATOM 573 N N . VAL A 1 72 ? -2.835 -1.896 7.475 1.00 94.31 72 VAL A N 1
ATOM 574 C CA . VAL A 1 72 ? -4.187 -1.998 8.032 1.00 94.31 72 VAL A CA 1
ATOM 575 C C . VAL A 1 72 ? -4.437 -0.792 8.933 1.00 94.31 72 VAL A C 1
ATOM 577 O O . VAL A 1 72 ? -3.712 -0.578 9.902 1.00 94.31 72 VAL A O 1
ATOM 580 N N . ALA A 1 73 ? -5.452 -0.007 8.590 1.00 93.75 73 ALA A N 1
ATOM 581 C CA . ALA A 1 73 ? -5.932 1.147 9.341 1.00 93.75 73 ALA A CA 1
ATOM 582 C C . ALA A 1 73 ? -7.283 0.834 10.010 1.00 93.75 73 ALA A C 1
ATOM 584 O O . ALA A 1 73 ? -7.828 -0.259 9.845 1.00 93.75 73 ALA A O 1
ATOM 585 N N . ALA A 1 74 ? -7.855 1.819 10.711 1.00 92.12 74 ALA A N 1
ATOM 586 C CA . ALA A 1 74 ? -9.107 1.689 11.455 1.00 92.12 74 ALA A CA 1
ATOM 587 C C . ALA A 1 74 ? -10.224 0.997 10.682 1.00 92.12 74 ALA A C 1
ATOM 589 O O . ALA A 1 74 ? -10.629 -0.067 11.123 1.00 92.12 74 ALA A O 1
ATOM 590 N N . ARG A 1 75 ? -10.737 1.551 9.573 1.00 93.50 75 ARG A N 1
ATOM 591 C CA . ARG A 1 75 ? -11.762 0.910 8.709 1.00 93.50 75 ARG A CA 1
ATOM 592 C C . ARG A 1 75 ? -11.317 0.759 7.260 1.00 93.50 75 ARG A C 1
ATOM 594 O O . ARG A 1 75 ? -12.146 0.727 6.343 1.00 93.50 75 ARG A O 1
ATOM 601 N N . ARG A 1 76 ? -10.001 0.737 7.045 1.00 95.88 76 ARG A N 1
ATOM 602 C CA . ARG A 1 76 ? -9.391 0.744 5.717 1.00 95.88 76 ARG A CA 1
ATOM 603 C C . ARG A 1 76 ? -8.176 -0.1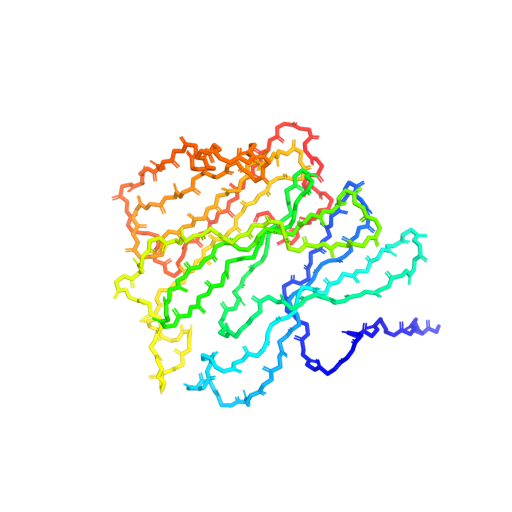69 5.659 1.00 95.88 76 ARG A C 1
ATOM 605 O O . ARG A 1 76 ? -7.447 -0.309 6.635 1.00 95.88 76 ARG A O 1
ATOM 612 N N . THR A 1 77 ? -7.902 -0.697 4.477 1.00 96.69 77 THR A N 1
ATOM 613 C CA . THR A 1 77 ? -6.598 -1.265 4.128 1.00 96.69 77 THR A CA 1
ATOM 614 C C . THR A 1 77 ? -6.004 -0.438 3.000 1.00 96.69 77 THR A C 1
ATOM 616 O O . THR A 1 77 ? -6.685 -0.130 2.022 1.00 96.69 77 THR A O 1
ATOM 619 N N . ALA A 1 78 ? -4.746 -0.043 3.154 1.00 97.50 78 ALA A N 1
ATOM 620 C CA . ALA A 1 78 ? -4.063 0.857 2.241 1.00 97.50 78 ALA A CA 1
ATOM 621 C C . ALA A 1 78 ? -2.964 0.125 1.468 1.00 97.50 78 ALA A C 1
ATOM 623 O O . ALA A 1 78 ? -2.137 -0.565 2.065 1.00 97.50 78 ALA A O 1
ATOM 624 N N . PHE A 1 79 ? -2.930 0.316 0.150 1.00 98.00 79 PHE A N 1
ATOM 625 C CA . PHE A 1 79 ? -1.937 -0.261 -0.753 1.00 98.00 79 PHE A CA 1
ATOM 626 C C . PHE A 1 79 ? -1.222 0.862 -1.500 1.00 98.00 79 PHE A C 1
ATOM 628 O O . PHE A 1 79 ? -1.857 1.626 -2.224 1.00 98.00 79 PHE A O 1
ATOM 635 N N . ALA A 1 80 ? 0.097 0.968 -1.338 1.00 96.94 80 ALA A N 1
ATOM 636 C CA . ALA A 1 80 ? 0.897 1.883 -2.146 1.00 96.94 80 ALA A CA 1
ATOM 637 C C . ALA A 1 80 ? 1.229 1.200 -3.480 1.00 96.94 80 A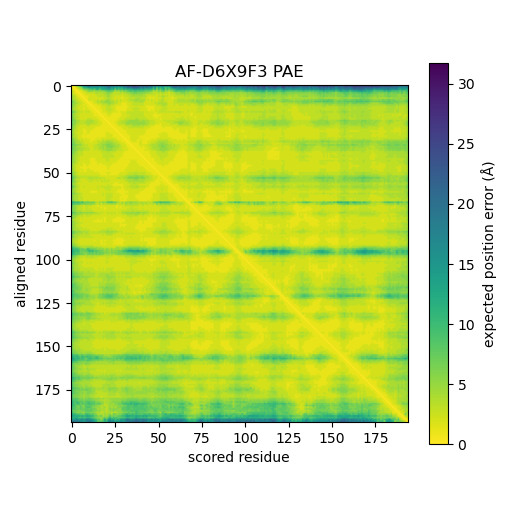LA A C 1
ATOM 639 O O . ALA A 1 80 ? 1.993 0.228 -3.502 1.00 96.94 80 ALA A O 1
ATOM 640 N N . ARG A 1 81 ? 0.640 1.695 -4.572 1.00 97.44 81 ARG A N 1
ATOM 641 C CA . ARG A 1 81 ? 0.876 1.210 -5.933 1.00 97.44 81 ARG A CA 1
ATOM 642 C C . ARG A 1 81 ? 1.798 2.180 -6.660 1.00 97.44 81 ARG A C 1
ATOM 644 O O . ARG A 1 81 ? 1.524 3.372 -6.728 1.00 97.44 81 ARG A O 1
ATOM 651 N N . VAL A 1 82 ? 2.888 1.650 -7.194 1.00 97.31 82 VAL A N 1
ATOM 652 C CA . VAL A 1 82 ? 3.845 2.358 -8.043 1.00 97.31 82 VAL A CA 1
ATOM 653 C C . VAL A 1 82 ? 3.556 1.990 -9.493 1.00 97.31 82 VAL A C 1
ATOM 655 O O . VAL A 1 82 ? 3.341 0.813 -9.798 1.00 97.31 82 VAL A O 1
ATOM 658 N N . HIS A 1 83 ? 3.530 2.981 -10.382 1.00 97.38 83 HIS A N 1
ATOM 659 C CA . HIS A 1 83 ? 3.291 2.785 -11.814 1.00 97.38 83 HIS A CA 1
ATOM 660 C C . HIS A 1 83 ? 3.931 3.921 -12.630 1.00 97.38 83 HIS A C 1
ATOM 662 O O . HIS A 1 83 ? 3.969 5.050 -12.141 1.00 97.38 83 HIS A O 1
ATOM 668 N N . PRO A 1 84 ? 4.398 3.682 -13.874 1.00 96.38 84 PRO A N 1
ATOM 669 C CA . PRO A 1 84 ? 4.970 4.742 -14.712 1.00 96.38 84 PRO A CA 1
ATOM 670 C C . PRO A 1 84 ? 4.035 5.938 -14.952 1.00 96.38 84 PRO A C 1
ATOM 672 O O . PRO A 1 84 ? 4.510 7.061 -15.082 1.00 96.38 84 PRO A O 1
ATOM 675 N N . ASP A 1 85 ? 2.721 5.704 -14.956 1.00 96.19 85 ASP A N 1
ATOM 676 C CA . ASP A 1 85 ? 1.708 6.760 -15.135 1.00 96.19 85 ASP A CA 1
ATOM 677 C C . ASP A 1 85 ? 1.445 7.582 -13.864 1.00 96.19 85 ASP A C 1
ATOM 679 O O . ASP A 1 85 ? 0.726 8.579 -13.902 1.00 96.19 85 ASP A O 1
ATOM 683 N N . GLY A 1 86 ? 1.993 7.160 -12.726 1.00 96.44 86 GLY A N 1
ATOM 684 C CA . GLY A 1 86 ? 1.791 7.811 -11.444 1.00 96.44 86 GLY A CA 1
ATOM 685 C C . GLY A 1 86 ? 1.615 6.814 -10.311 1.00 96.44 86 GLY A C 1
ATOM 686 O O . GLY A 1 86 ? 0.951 5.783 -10.442 1.00 96.44 86 GLY A O 1
ATOM 687 N N . ASP A 1 87 ? 2.199 7.167 -9.174 1.00 97.12 87 ASP A N 1
ATOM 688 C CA . ASP A 1 87 ? 2.042 6.419 -7.941 1.00 97.12 87 ASP A CA 1
ATOM 689 C C . ASP A 1 87 ? 0.757 6.831 -7.232 1.00 97.12 87 ASP A C 1
ATOM 691 O O . ASP A 1 87 ? 0.345 7.993 -7.266 1.00 97.12 87 ASP A O 1
ATOM 695 N N . GLU A 1 88 ? 0.157 5.893 -6.512 1.00 97.62 88 GLU A N 1
ATOM 696 C CA . GLU A 1 88 ? -1.052 6.152 -5.747 1.00 97.62 88 GLU A CA 1
ATOM 697 C C . GLU A 1 88 ? -1.121 5.343 -4.452 1.00 97.62 88 GLU A C 1
ATOM 699 O O . GLU A 1 88 ? -0.524 4.273 -4.307 1.00 97.62 88 GLU A O 1
ATOM 704 N N . LEU A 1 89 ? -1.897 5.861 -3.505 1.00 98.12 89 LEU A N 1
ATOM 705 C CA . LEU A 1 89 ? -2.401 5.111 -2.369 1.00 98.12 89 LEU A CA 1
ATOM 706 C C . LEU A 1 89 ? -3.828 4.661 -2.687 1.00 98.12 89 LEU A C 1
ATOM 708 O O . LEU A 1 89 ? -4.735 5.485 -2.814 1.00 98.12 89 LEU A O 1
ATOM 712 N N . VAL A 1 90 ? -4.032 3.353 -2.805 1.00 98.25 90 VAL A N 1
ATOM 713 C CA . VAL A 1 90 ? -5.356 2.751 -2.977 1.00 98.25 90 VAL A CA 1
ATOM 714 C C . VAL A 1 90 ? -5.916 2.413 -1.602 1.00 98.25 90 VAL A C 1
ATOM 716 O O . VAL A 1 90 ? -5.289 1.674 -0.842 1.00 98.25 90 VAL A O 1
ATOM 719 N N . LEU A 1 91 ? -7.093 2.950 -1.284 1.00 97.81 91 LEU A N 1
ATOM 720 C CA . LEU A 1 91 ? -7.797 2.690 -0.031 1.00 97.81 91 LEU A CA 1
ATOM 721 C C . LEU A 1 91 ? -8.960 1.732 -0.279 1.00 97.81 91 LEU A C 1
ATOM 723 O O . LEU A 1 91 ? -9.847 2.007 -1.090 1.00 97.81 91 LEU A O 1
ATOM 727 N N . VAL A 1 92 ? -8.956 0.621 0.451 1.00 97.75 92 VAL A N 1
ATOM 728 C CA . VAL A 1 92 ? -10.006 -0.400 0.440 1.00 97.75 92 VAL A CA 1
ATOM 729 C C . VAL A 1 92 ? -10.808 -0.292 1.731 1.00 97.75 92 VAL A C 1
ATOM 731 O O . VAL A 1 92 ? -10.225 -0.304 2.813 1.00 97.75 92 VAL A O 1
ATOM 734 N N . ALA A 1 93 ? -12.130 -0.171 1.634 1.00 95.75 93 ALA A N 1
ATOM 735 C CA . ALA A 1 93 ? -13.023 -0.196 2.787 1.00 95.75 93 ALA A CA 1
ATOM 736 C C . ALA A 1 93 ? -13.173 -1.610 3.350 1.00 95.75 93 ALA A C 1
ATOM 738 O O . ALA A 1 93 ? -13.317 -2.570 2.595 1.00 95.75 93 ALA A O 1
ATOM 739 N N . THR A 1 94 ? -13.137 -1.718 4.679 1.00 92.00 94 THR A N 1
ATOM 740 C CA . THR A 1 94 ? -13.179 -2.991 5.421 1.00 92.00 94 THR A CA 1
ATOM 741 C C . THR A 1 94 ? -14.316 -3.042 6.446 1.00 92.00 94 THR A C 1
ATOM 743 O O . THR A 1 94 ? -14.358 -3.914 7.307 1.00 92.00 94 THR A O 1
ATOM 746 N N . ASP A 1 95 ? -15.237 -2.082 6.390 1.00 84.62 95 ASP A N 1
ATOM 747 C CA . ASP A 1 95 ? -16.412 -1.954 7.261 1.00 84.62 95 ASP A CA 1
ATOM 748 C C . ASP A 1 95 ? -17.631 -2.749 6.767 1.00 84.62 95 ASP A C 1
ATOM 750 O O . ASP A 1 95 ? -18.651 -2.792 7.451 1.00 84.62 95 ASP A O 1
ATOM 754 N N . THR A 1 96 ? -17.518 -3.411 5.615 1.00 82.38 96 THR A N 1
ATOM 755 C CA . THR A 1 96 ? -18.547 -4.299 5.071 1.00 82.38 96 THR A CA 1
ATOM 756 C C . THR A 1 96 ? -17.970 -5.678 4.773 1.00 82.38 96 THR A C 1
ATOM 758 O O . THR A 1 96 ? -16.758 -5.855 4.648 1.00 82.38 96 THR A O 1
ATOM 761 N N . ASP A 1 97 ? -18.856 -6.653 4.598 1.00 80.44 97 ASP A N 1
ATOM 762 C CA . ASP A 1 97 ? -18.482 -8.036 4.279 1.00 80.44 97 ASP A CA 1
ATOM 763 C C . ASP A 1 97 ? -17.975 -8.209 2.840 1.00 80.44 97 ASP A C 1
ATOM 765 O O . ASP A 1 97 ? -17.480 -9.273 2.476 1.00 80.44 97 ASP A O 1
ATOM 769 N N . SER A 1 98 ? -18.077 -7.156 2.028 1.00 87.00 98 SER A N 1
ATOM 770 C CA . SER A 1 98 ? -17.591 -7.110 0.656 1.00 87.00 98 SER A CA 1
ATOM 771 C C . SER A 1 98 ? -16.674 -5.899 0.484 1.00 87.00 98 SER A C 1
ATOM 773 O O . SER A 1 98 ? -17.143 -4.827 0.091 1.00 87.00 98 SER A O 1
ATOM 775 N N . PRO A 1 99 ? -15.365 -6.048 0.754 1.00 94.44 99 PRO A N 1
ATOM 776 C CA . PRO A 1 99 ? -14.416 -4.959 0.598 1.00 94.44 99 PRO A CA 1
ATOM 777 C C . PRO A 1 99 ? -14.447 -4.318 -0.791 1.00 94.44 99 PRO A C 1
ATOM 779 O O . PRO A 1 99 ? -14.558 -5.003 -1.807 1.00 94.44 99 PRO A O 1
ATOM 782 N N . ALA A 1 100 ? -14.303 -2.994 -0.831 1.00 96.19 100 ALA A N 1
ATOM 783 C CA . ALA A 1 100 ? -14.373 -2.200 -2.056 1.00 96.19 100 ALA A CA 1
ATOM 784 C C . ALA A 1 100 ? -13.280 -1.125 -2.081 1.00 96.19 100 ALA A C 1
ATOM 786 O O . ALA A 1 100 ? -12.953 -0.555 -1.039 1.00 96.19 100 ALA A O 1
ATOM 787 N N . VAL A 1 101 ? -12.736 -0.800 -3.261 1.00 97.19 101 VAL A N 1
ATOM 788 C CA . VAL A 1 101 ? -11.904 0.407 -3.414 1.00 97.19 101 VAL A CA 1
ATOM 789 C C . VAL A 1 101 ? -12.797 1.620 -3.212 1.00 97.19 101 VAL A C 1
ATOM 791 O O . VAL A 1 101 ? -13.765 1.799 -3.946 1.00 97.19 101 VAL A O 1
ATOM 794 N N . VAL A 1 102 ? -12.444 2.464 -2.249 1.00 96.19 102 VAL A N 1
ATOM 795 C CA . VAL A 1 102 ? -13.188 3.693 -1.940 1.00 96.19 102 VAL A CA 1
ATOM 796 C C . VAL A 1 102 ? -12.430 4.957 -2.313 1.00 96.19 102 VAL A C 1
ATOM 798 O O . VAL A 1 102 ? -13.048 6.003 -2.484 1.00 96.19 102 VAL A O 1
ATOM 801 N N . ALA A 1 103 ? -11.108 4.876 -2.480 1.00 96.38 103 ALA A N 1
ATOM 802 C CA . ALA A 1 103 ? -10.315 5.993 -2.970 1.00 96.38 103 ALA A CA 1
ATOM 803 C C . ALA A 1 103 ? -9.024 5.534 -3.655 1.00 96.38 103 ALA A C 1
ATOM 805 O O . ALA A 1 103 ? -8.451 4.492 -3.327 1.00 96.38 103 ALA A O 1
ATOM 806 N N . ARG A 1 104 ? -8.556 6.373 -4.579 1.00 97.12 104 ARG A N 1
ATOM 807 C CA . ARG A 1 104 ? -7.233 6.319 -5.201 1.00 97.12 104 ARG A CA 1
ATOM 808 C C . ARG A 1 104 ? -6.625 7.705 -5.087 1.00 97.12 104 ARG A C 1
ATOM 810 O O . ARG A 1 104 ? -7.148 8.654 -5.666 1.00 97.12 104 ARG A O 1
ATOM 817 N N . LEU A 1 105 ? -5.591 7.833 -4.267 1.00 97.38 105 LEU A N 1
ATOM 818 C CA . LEU A 1 105 ? -4.986 9.120 -3.947 1.00 97.38 105 LEU A CA 1
ATOM 819 C C . LEU A 1 105 ? -3.644 9.228 -4.666 1.00 97.38 105 LEU A C 1
ATOM 821 O O . LEU A 1 105 ? -2.784 8.386 -4.405 1.00 97.38 105 LEU A O 1
ATOM 825 N N . PRO A 1 106 ? -3.429 10.228 -5.538 1.00 97.38 106 PRO A N 1
ATOM 826 C CA . PRO A 1 106 ? -2.142 10.396 -6.195 1.00 97.38 106 PRO A CA 1
ATOM 827 C C . PRO A 1 106 ? -1.055 10.675 -5.155 1.00 97.38 106 PRO A C 1
ATOM 829 O O . PRO A 1 106 ? -1.263 11.419 -4.194 1.00 97.38 106 PRO A O 1
ATOM 832 N N . LEU A 1 107 ? 0.117 10.084 -5.359 1.00 97.31 107 LEU A N 1
ATOM 833 C CA . LEU A 1 107 ? 1.292 10.299 -4.529 1.00 97.31 107 LEU A CA 1
ATOM 834 C C . LEU A 1 107 ? 2.363 11.063 -5.321 1.00 97.31 107 LEU A C 1
ATOM 836 O O . LEU A 1 107 ? 2.515 10.836 -6.522 1.00 97.31 107 LEU A O 1
ATOM 840 N N . PRO A 1 108 ? 3.154 11.943 -4.679 1.00 96.88 108 PRO A N 1
ATOM 841 C CA . PRO A 1 108 ? 4.207 12.678 -5.378 1.00 96.88 108 PRO A CA 1
ATOM 842 C C . PRO A 1 108 ? 5.258 11.740 -5.969 1.00 96.88 108 PRO A C 1
ATOM 844 O O . PRO A 1 108 ? 5.705 10.822 -5.282 1.00 96.88 108 PRO A O 1
ATOM 847 N N . ALA A 1 109 ? 5.690 11.991 -7.205 1.00 95.62 109 ALA A N 1
ATOM 848 C CA . ALA A 1 109 ? 6.668 11.155 -7.900 1.00 95.62 109 ALA A CA 1
ATOM 849 C C . ALA A 1 109 ? 7.995 11.021 -7.129 1.00 95.62 109 ALA A C 1
ATOM 851 O O . ALA A 1 109 ? 8.457 11.973 -6.490 1.00 95.62 109 ALA A O 1
ATOM 852 N N . MET A 1 110 ? 8.623 9.845 -7.209 1.00 95.81 110 MET A N 1
ATOM 853 C CA . MET A 1 110 ? 9.951 9.599 -6.639 1.00 95.81 110 MET A CA 1
ATOM 854 C C . MET A 1 110 ? 11.021 9.832 -7.714 1.00 95.81 110 MET A C 1
ATOM 856 O O . MET A 1 110 ? 11.004 9.167 -8.746 1.00 95.81 110 MET A O 1
ATOM 860 N N . ASP A 1 111 ? 11.988 10.714 -7.463 1.00 95.56 111 ASP A N 1
ATOM 861 C CA . ASP A 1 111 ? 13.092 11.000 -8.396 1.00 95.56 111 ASP A CA 1
ATOM 862 C C . ASP A 1 111 ? 13.884 9.737 -8.794 1.00 95.56 111 ASP A C 1
ATOM 864 O O . ASP A 1 111 ? 14.329 9.600 -9.934 1.00 95.56 111 ASP A O 1
ATOM 868 N N . GLY A 1 112 ? 14.013 8.779 -7.870 1.00 95.38 112 GLY A N 1
ATOM 869 C CA . GLY A 1 112 ? 14.652 7.479 -8.093 1.00 95.38 112 GLY A CA 1
ATOM 870 C C . GLY A 1 112 ? 13.676 6.313 -8.274 1.00 95.38 112 GLY A C 1
ATOM 871 O O . GLY A 1 112 ? 14.027 5.194 -7.909 1.00 95.38 112 GLY A O 1
ATOM 872 N N . ALA A 1 113 ? 12.450 6.554 -8.748 1.00 95.31 113 ALA A N 1
ATOM 873 C CA . ALA A 1 113 ? 11.456 5.500 -8.965 1.00 95.31 113 ALA A CA 1
ATOM 874 C C . ALA A 1 113 ? 11.950 4.408 -9.940 1.00 95.31 113 ALA A C 1
ATOM 876 O O . ALA A 1 113 ? 12.746 4.699 -10.843 1.00 95.31 113 ALA A O 1
ATOM 877 N N . PRO A 1 114 ? 11.454 3.159 -9.811 1.00 95.31 114 PRO A N 1
ATOM 878 C CA . PRO A 1 114 ? 11.706 2.125 -10.806 1.00 95.31 114 PRO A CA 1
ATOM 879 C C . PRO A 1 114 ? 11.199 2.557 -12.185 1.00 95.31 114 PRO A C 1
ATOM 881 O O . PRO A 1 114 ? 10.194 3.258 -12.308 1.00 95.31 114 PRO A O 1
ATOM 884 N N . ARG A 1 115 ? 11.892 2.115 -13.238 1.00 95.06 115 ARG A N 1
ATOM 885 C CA . ARG A 1 115 ? 11.553 2.428 -14.633 1.00 95.06 115 ARG A CA 1
ATOM 886 C C . ARG A 1 115 ? 11.188 1.157 -15.406 1.00 95.06 115 ARG A C 1
ATOM 888 O O . ARG A 1 115 ? 11.700 0.086 -15.066 1.00 95.06 115 ARG A O 1
ATOM 895 N N . PRO A 1 116 ? 10.327 1.247 -16.436 1.00 95.25 116 PRO A N 1
ATOM 896 C CA . PRO A 1 116 ? 10.071 0.128 -17.341 1.00 95.25 116 PRO A CA 1
ATOM 897 C C . PRO A 1 116 ? 11.370 -0.432 -17.935 1.00 95.25 116 PRO A C 1
ATOM 899 O O . PRO A 1 116 ? 12.286 0.328 -18.248 1.00 95.25 116 PRO A O 1
ATOM 902 N N . GLY A 1 117 ? 11.455 -1.756 -18.073 1.00 94.56 117 GLY A N 1
ATOM 903 C CA . GLY A 1 117 ? 12.648 -2.456 -18.562 1.00 94.56 117 GLY A CA 1
ATOM 904 C C . GLY A 1 117 ? 13.742 -2.688 -17.512 1.00 94.56 117 GLY A C 1
ATOM 905 O O . GLY A 1 117 ? 14.663 -3.455 -17.773 1.00 94.56 117 GLY A O 1
ATOM 906 N N . GLY A 1 118 ? 13.647 -2.077 -16.326 1.00 93.44 118 GLY A N 1
ATOM 907 C CA . GLY A 1 118 ? 14.532 -2.342 -15.187 1.00 93.44 118 GLY A CA 1
ATOM 908 C C . GLY A 1 118 ? 13.866 -3.207 -14.117 1.00 93.44 118 GLY A C 1
ATOM 909 O O . GLY A 1 118 ? 12.638 -3.268 -14.035 1.00 93.44 118 GLY A O 1
ATOM 910 N N . THR A 1 119 ? 14.663 -3.857 -13.265 1.00 93.06 119 THR A N 1
ATOM 911 C CA . THR A 1 119 ? 14.110 -4.553 -12.096 1.00 93.06 119 THR A CA 1
ATOM 912 C C . THR A 1 119 ? 13.564 -3.521 -11.098 1.00 93.06 119 THR A C 1
ATOM 914 O O . THR A 1 119 ? 14.187 -2.481 -10.874 1.00 93.06 119 THR A O 1
ATOM 917 N N . PRO A 1 120 ? 12.406 -3.762 -10.460 1.00 93.31 120 PRO A N 1
ATOM 918 C CA . PRO A 1 120 ? 11.797 -2.774 -9.573 1.00 93.31 120 PRO A CA 1
ATOM 919 C C . PRO A 1 120 ? 12.388 -2.763 -8.152 1.00 93.31 120 PRO A C 1
ATOM 921 O O . PRO A 1 120 ? 11.789 -2.202 -7.233 1.00 93.31 120 PRO A O 1
ATOM 924 N N . TRP A 1 121 ? 13.538 -3.406 -7.935 1.00 89.12 121 TRP A N 1
ATOM 925 C CA . TRP A 1 121 ? 14.172 -3.522 -6.620 1.00 89.12 121 TRP A CA 1
ATOM 926 C C . TRP A 1 121 ? 15.649 -3.122 -6.596 1.00 89.12 121 TRP A C 1
ATOM 928 O O . TRP A 1 121 ? 16.082 -2.646 -5.549 1.00 89.12 121 TRP A O 1
ATOM 938 N N . ASP A 1 122 ? 16.419 -3.267 -7.674 1.00 87.75 122 ASP A N 1
ATOM 939 C CA . ASP A 1 122 ? 17.861 -2.992 -7.630 1.00 87.75 122 ASP A CA 1
ATOM 940 C C . ASP A 1 122 ? 18.155 -1.509 -7.878 1.00 87.75 122 ASP A C 1
ATOM 942 O O . ASP A 1 122 ? 17.861 -0.982 -8.947 1.00 87.75 122 ASP A O 1
ATOM 946 N N . GLY A 1 123 ? 18.754 -0.827 -6.895 1.00 90.31 123 GLY A N 1
ATOM 947 C CA . GLY A 1 123 ? 19.226 0.557 -7.051 1.00 90.31 123 GLY A CA 1
ATOM 948 C C . GLY A 1 123 ? 18.124 1.604 -7.254 1.00 90.31 123 GLY A C 1
ATOM 949 O O . GLY A 1 123 ? 18.407 2.697 -7.743 1.00 90.31 123 GLY A O 1
ATOM 950 N N . VAL A 1 124 ? 16.879 1.282 -6.894 1.00 95.81 124 VAL A N 1
ATOM 951 C CA . VAL A 1 124 ? 15.698 2.140 -7.079 1.00 95.81 124 VAL A CA 1
ATOM 952 C C . VAL A 1 124 ? 14.994 2.411 -5.754 1.00 95.81 124 VAL A C 1
ATOM 954 O O . VAL A 1 124 ? 14.990 1.587 -4.841 1.00 95.81 124 VAL A O 1
ATOM 957 N N . GLN A 1 125 ? 14.351 3.571 -5.668 1.00 96.12 125 GLN A N 1
ATOM 958 C CA . GLN A 1 125 ? 13.560 3.982 -4.516 1.00 96.12 125 GLN A CA 1
ATOM 959 C C . GLN A 1 125 ? 12.222 3.248 -4.466 1.00 96.12 125 GLN A C 1
ATOM 961 O O . GLN A 1 125 ? 11.680 2.797 -5.477 1.00 96.12 125 GLN A O 1
ATOM 966 N N . ARG A 1 126 ? 11.675 3.141 -3.255 1.00 94.50 126 ARG A N 1
ATOM 967 C CA . ARG A 1 126 ? 10.421 2.439 -2.969 1.00 94.50 126 ARG A CA 1
ATOM 968 C C . ARG A 1 126 ? 9.576 3.263 -2.013 1.00 94.50 126 ARG A C 1
ATOM 970 O O . ARG A 1 126 ? 10.057 4.215 -1.403 1.00 94.50 126 ARG A O 1
ATOM 977 N N . ARG A 1 127 ? 8.327 2.842 -1.834 1.00 94.94 127 ARG A N 1
ATOM 978 C CA . ARG A 1 127 ? 7.432 3.395 -0.818 1.00 94.94 127 ARG A CA 1
ATOM 979 C C . ARG A 1 127 ? 7.346 2.463 0.375 1.00 94.94 127 ARG A C 1
ATOM 981 O O . ARG A 1 127 ? 7.142 1.261 0.213 1.00 94.94 127 ARG A O 1
ATOM 988 N N . ALA A 1 128 ? 7.431 3.041 1.564 1.00 95.19 128 ALA A N 1
ATOM 989 C CA . ALA A 1 128 ? 6.929 2.413 2.773 1.00 95.19 128 ALA A CA 1
ATOM 990 C C . ALA A 1 128 ? 5.529 2.962 3.064 1.00 95.19 128 ALA A C 1
ATOM 992 O O . ALA A 1 128 ? 5.264 4.149 2.862 1.00 95.19 128 ALA A O 1
ATOM 993 N N . VAL A 1 129 ? 4.645 2.087 3.535 1.00 95.88 129 VAL A N 1
ATOM 994 C CA . VAL A 1 129 ? 3.306 2.431 4.014 1.00 95.88 129 VAL A CA 1
ATOM 995 C C . VAL A 1 129 ? 3.130 1.845 5.408 1.00 95.88 129 VAL A C 1
ATOM 997 O O . VAL A 1 129 ? 3.499 0.693 5.641 1.00 95.88 129 VAL A O 1
ATOM 1000 N N . ALA A 1 130 ? 2.591 2.642 6.323 1.00 94.75 130 ALA A N 1
ATOM 1001 C CA . ALA A 1 130 ? 2.284 2.239 7.687 1.00 94.75 130 ALA A CA 1
ATOM 1002 C C . ALA A 1 130 ? 0.932 2.812 8.111 1.00 94.75 130 ALA A C 1
ATOM 1004 O O . ALA A 1 130 ? 0.546 3.907 7.705 1.00 94.75 130 ALA A O 1
ATOM 1005 N N . ALA A 1 131 ? 0.215 2.060 8.931 1.00 94.31 131 ALA A N 1
ATOM 1006 C CA . ALA A 1 131 ? -1.062 2.447 9.501 1.00 94.31 131 ALA A CA 1
ATOM 1007 C C . ALA A 1 131 ? -1.257 1.693 10.816 1.00 94.31 131 ALA A C 1
ATOM 1009 O O . ALA A 1 131 ? -0.577 0.698 11.073 1.00 94.31 131 ALA A O 1
ATOM 1010 N N . SER A 1 132 ? -2.189 2.178 11.625 1.00 89.50 132 SER A N 1
ATOM 1011 C CA . SER A 1 132 ? -2.547 1.581 12.905 1.00 89.50 132 SER A CA 1
ATOM 1012 C C . SER A 1 132 ? -4.004 1.103 12.848 1.00 89.50 132 SER A C 1
ATOM 1014 O O . SER A 1 132 ? -4.863 1.896 12.456 1.00 89.50 132 SER A O 1
ATOM 1016 N N . PRO A 1 133 ? -4.339 -0.132 13.279 1.00 88.00 133 PRO A N 1
ATOM 1017 C CA . PRO A 1 133 ? -5.721 -0.627 13.270 1.00 88.00 133 PRO A CA 1
ATOM 1018 C C . PRO A 1 133 ? -6.687 0.172 14.161 1.00 88.00 133 PRO A C 1
ATOM 1020 O O . PRO A 1 133 ? -7.896 0.011 14.043 1.00 88.00 133 PRO A O 1
ATOM 1023 N N . GLY A 1 134 ? -6.178 1.034 15.047 1.00 88.62 134 GLY A N 1
ATOM 1024 C CA . GLY A 1 134 ? -6.974 1.929 15.893 1.00 88.62 134 GLY A CA 1
ATOM 1025 C C . GLY A 1 134 ? -7.133 3.350 15.343 1.00 88.62 134 GLY A C 1
ATOM 1026 O O . GLY A 1 134 ? -7.809 4.166 15.963 1.00 88.62 134 GLY A O 1
ATOM 1027 N N . SER A 1 135 ? -6.517 3.673 14.202 1.00 92.12 135 SER A N 1
ATOM 1028 C CA . SER A 1 135 ? -6.461 5.036 13.662 1.00 92.12 135 SER A CA 1
ATOM 1029 C C . SER A 1 135 ? -6.845 5.084 12.182 1.00 92.12 135 SER A C 1
ATOM 1031 O O . SER A 1 135 ? -6.456 4.193 11.428 1.00 92.12 135 SER A O 1
ATOM 1033 N N . PRO A 1 136 ? -7.562 6.124 11.712 1.00 94.88 136 PRO A N 1
ATOM 1034 C CA . PRO A 1 136 ? -7.813 6.299 10.282 1.00 94.88 136 PRO A CA 1
ATOM 1035 C C . PRO A 1 136 ? -6.561 6.765 9.523 1.00 94.88 136 PRO A C 1
ATOM 1037 O O . PRO A 1 136 ? -6.580 6.859 8.298 1.00 94.88 136 PRO A O 1
ATOM 1040 N N . LEU A 1 137 ? -5.473 7.079 10.231 1.00 96.12 137 LEU A N 1
ATOM 1041 C CA . LEU A 1 137 ? -4.273 7.633 9.632 1.00 96.12 137 LEU A CA 1
ATOM 1042 C C . LEU A 1 137 ? -3.445 6.568 8.906 1.00 96.12 137 LEU A C 1
ATOM 1044 O O . LEU A 1 137 ? -3.168 5.488 9.432 1.00 96.12 137 LEU A O 1
ATOM 1048 N N . VAL A 1 138 ? -2.983 6.931 7.713 1.00 97.19 138 VAL A N 1
ATOM 1049 C CA . VAL A 1 138 ? -2.028 6.174 6.905 1.00 97.19 138 VAL A CA 1
ATOM 1050 C C . VAL A 1 138 ? -0.832 7.069 6.608 1.00 97.19 138 VAL A C 1
ATOM 1052 O O . VAL A 1 138 ? -0.981 8.180 6.104 1.00 97.19 138 VAL A O 1
ATOM 1055 N N . ALA A 1 139 ? 0.365 6.585 6.909 1.00 97.31 139 ALA A N 1
ATOM 1056 C CA . ALA A 1 139 ? 1.622 7.239 6.583 1.00 97.31 139 ALA A CA 1
ATOM 1057 C C . ALA A 1 139 ? 2.245 6.578 5.348 1.00 97.31 139 ALA A C 1
ATOM 1059 O O . ALA A 1 139 ? 2.401 5.357 5.313 1.00 97.31 139 ALA A O 1
ATOM 1060 N N . VAL A 1 140 ? 2.631 7.376 4.351 1.00 97.50 140 VAL A N 1
ATOM 1061 C CA . VAL A 1 140 ? 3.301 6.894 3.132 1.00 97.50 140 VAL A CA 1
ATOM 1062 C C . VAL A 1 140 ? 4.551 7.717 2.865 1.00 97.50 140 VAL A C 1
ATOM 1064 O O . VAL A 1 140 ? 4.493 8.946 2.829 1.00 97.50 140 VAL A O 1
ATOM 1067 N N . THR A 1 141 ? 5.689 7.062 2.646 1.00 97.75 141 THR A N 1
ATOM 1068 C CA . THR A 1 141 ? 6.914 7.774 2.261 1.00 97.75 141 THR A CA 1
ATOM 1069 C C . THR A 1 141 ? 6.898 8.151 0.786 1.00 97.75 141 THR A C 1
ATOM 1071 O O . THR A 1 141 ? 6.331 7.449 -0.060 1.00 97.75 141 THR A O 1
ATOM 1074 N N . ARG A 1 142 ? 7.562 9.263 0.453 1.00 96.88 142 ARG A N 1
ATOM 1075 C CA . ARG A 1 142 ? 7.864 9.594 -0.946 1.00 96.88 142 ARG A CA 1
ATOM 1076 C C . ARG A 1 142 ? 8.999 8.739 -1.523 1.00 96.88 142 ARG A C 1
ATOM 1078 O O . ARG A 1 142 ? 9.100 8.658 -2.732 1.00 96.88 142 ARG A O 1
ATOM 1085 N N . GLY A 1 143 ? 9.814 8.083 -0.693 1.00 95.50 143 GLY A N 1
ATOM 1086 C CA . GLY A 1 143 ? 10.933 7.243 -1.140 1.00 95.50 143 GLY A CA 1
ATOM 1087 C C . GLY A 1 143 ? 12.111 8.057 -1.681 1.00 95.50 143 GLY A C 1
ATOM 1088 O O . GLY A 1 143 ? 11.955 8.888 -2.571 1.00 95.50 143 GLY A O 1
ATOM 1089 N N . GLY A 1 144 ? 13.303 7.879 -1.111 1.00 96.56 144 GLY A N 1
ATOM 1090 C CA . GLY A 1 144 ? 14.498 8.662 -1.470 1.00 96.56 144 GLY A CA 1
ATOM 1091 C C . GLY A 1 144 ? 14.419 10.146 -1.099 1.00 96.56 144 GLY A C 1
ATOM 1092 O O . GLY A 1 144 ? 15.291 10.924 -1.463 1.00 96.56 144 GLY A O 1
ATOM 1093 N N . HIS A 1 145 ? 13.380 10.540 -0.365 1.00 97.75 145 HIS A N 1
ATOM 1094 C CA . HIS A 1 145 ? 13.125 11.906 0.080 1.00 97.75 145 HIS A CA 1
ATOM 1095 C C . HIS A 1 145 ? 12.852 11.908 1.579 1.00 97.75 145 HIS A C 1
ATOM 1097 O O . HIS A 1 145 ? 12.379 10.913 2.132 1.00 97.75 145 HIS A O 1
ATOM 1103 N N . GLY A 1 146 ? 13.117 13.035 2.236 1.00 97.56 146 GLY A N 1
ATOM 1104 C CA . GLY A 1 146 ? 12.806 13.235 3.649 1.00 97.56 146 GLY A CA 1
ATOM 1105 C C . GLY A 1 146 ? 11.340 13.599 3.888 1.00 97.56 146 GLY A C 1
ATOM 1106 O O . GLY A 1 146 ? 11.063 14.583 4.567 1.00 97.56 146 GLY A O 1
ATOM 1107 N N . GLU A 1 147 ? 10.402 12.864 3.281 1.00 98.38 147 GLU A N 1
ATOM 1108 C CA . GLU A 1 147 ? 8.970 13.195 3.276 1.00 98.38 147 GLU A CA 1
ATOM 1109 C C . GLU A 1 147 ? 8.095 11.988 3.618 1.00 98.38 147 GLU A C 1
ATOM 1111 O O . GLU A 1 147 ? 8.214 10.917 3.010 1.00 98.38 147 GLU A O 1
ATOM 1116 N N . ILE A 1 148 ? 7.178 12.203 4.563 1.00 98.31 148 ILE A N 1
ATOM 1117 C CA . ILE A 1 148 ? 6.127 11.260 4.943 1.00 98.31 148 ILE A CA 1
ATOM 1118 C C . ILE A 1 148 ? 4.786 11.979 4.806 1.00 98.31 148 ILE A C 1
ATOM 1120 O O . ILE A 1 148 ? 4.529 12.968 5.492 1.00 98.31 148 ILE A O 1
ATOM 1124 N N . HIS A 1 149 ? 3.926 11.480 3.930 1.00 98.00 149 HIS A N 1
ATOM 1125 C CA . HIS A 1 149 ? 2.575 11.992 3.742 1.00 98.00 149 HIS A CA 1
ATOM 1126 C C . HIS A 1 149 ? 1.646 11.288 4.721 1.00 98.00 149 HIS A C 1
ATOM 1128 O O . HIS A 1 149 ? 1.494 10.067 4.661 1.00 98.00 149 HIS A O 1
ATOM 1134 N N . LEU A 1 150 ? 1.055 12.060 5.631 1.00 97.88 150 LEU A N 1
ATOM 1135 C CA . LEU A 1 150 ? 0.074 11.573 6.586 1.00 97.88 150 LEU A CA 1
ATOM 1136 C C . LEU A 1 150 ? -1.322 11.840 6.033 1.00 97.88 150 LEU A C 1
ATOM 1138 O O . LEU A 1 150 ? -1.692 12.988 5.784 1.00 97.88 150 LEU A O 1
ATOM 1142 N N . ILE A 1 151 ? -2.070 10.769 5.821 1.00 98.06 151 ILE A N 1
ATOM 1143 C CA . ILE A 1 151 ? -3.344 10.760 5.113 1.00 98.06 151 ILE A CA 1
ATOM 1144 C C . ILE A 1 151 ? -4.429 10.279 6.071 1.00 98.06 151 ILE A C 1
ATOM 1146 O O . ILE A 1 151 ? -4.251 9.263 6.737 1.00 98.06 151 ILE A O 1
ATOM 1150 N N . ASP A 1 152 ? -5.552 10.983 6.119 1.00 97.31 152 ASP A N 1
ATOM 1151 C CA . ASP A 1 152 ? -6.786 10.505 6.732 1.00 97.31 152 ASP A CA 1
ATOM 1152 C C . ASP A 1 152 ? -7.523 9.614 5.723 1.00 97.31 152 ASP A C 1
ATOM 1154 O O . ASP A 1 152 ? -8.049 10.083 4.711 1.00 97.31 152 ASP A O 1
ATOM 1158 N N . ALA A 1 153 ? -7.538 8.305 5.980 1.00 96.75 153 ALA A N 1
ATOM 1159 C CA . ALA A 1 153 ? -8.160 7.319 5.100 1.00 96.75 153 ALA A CA 1
ATOM 1160 C C . ALA A 1 153 ? -9.700 7.306 5.178 1.00 96.75 153 ALA A C 1
ATOM 1162 O O . ALA A 1 153 ? -10.361 6.574 4.432 1.00 96.75 153 ALA A O 1
ATOM 1163 N N . GLU A 1 154 ? -10.277 8.101 6.078 1.00 95.75 154 GLU A N 1
ATOM 1164 C CA . GLU A 1 154 ? -11.717 8.254 6.270 1.00 95.75 154 GLU A CA 1
ATOM 1165 C C . GLU A 1 154 ? -12.198 9.681 5.990 1.00 95.75 154 GLU A C 1
ATOM 1167 O O . GLU A 1 154 ? -13.354 10.001 6.276 1.00 95.75 154 GLU A O 1
ATOM 1172 N N . ALA A 1 155 ? -11.341 10.514 5.386 1.00 94.94 155 ALA A N 1
ATOM 1173 C CA . ALA A 1 155 ? -11.695 11.863 4.978 1.00 94.94 155 ALA A CA 1
ATOM 1174 C C . ALA A 1 155 ? -13.013 11.875 4.188 1.00 94.94 155 ALA A C 1
ATOM 1176 O O . ALA A 1 155 ? -13.243 11.055 3.291 1.00 94.94 155 ALA A O 1
ATOM 1177 N N . ALA A 1 156 ? -13.886 12.822 4.535 1.00 90.06 156 ALA A N 1
ATOM 1178 C CA . ALA A 1 156 ? -15.185 12.955 3.895 1.00 90.06 156 ALA A CA 1
ATOM 1179 C C . ALA A 1 156 ? -15.031 13.212 2.382 1.00 90.06 156 ALA A C 1
ATOM 1181 O O . ALA A 1 156 ? -14.081 13.882 1.965 1.00 90.06 156 ALA A O 1
ATOM 1182 N N . PRO A 1 157 ? -15.975 12.747 1.546 1.00 85.81 157 PRO A N 1
ATOM 1183 C CA . PRO A 1 157 ? -15.976 13.072 0.125 1.00 85.81 157 PRO A CA 1
ATOM 1184 C C . PRO A 1 157 ? -15.852 14.585 -0.110 1.00 85.81 157 PRO A C 1
ATOM 1186 O O . PRO A 1 157 ? -16.599 15.373 0.466 1.00 85.81 157 PRO A O 1
ATOM 1189 N N . GLY A 1 158 ? -14.896 14.991 -0.948 1.00 86.75 158 GLY A N 1
ATOM 1190 C CA . GLY A 1 158 ? -14.616 16.401 -1.248 1.00 86.75 158 GLY A CA 1
ATOM 1191 C C . GLY A 1 158 ? -13.686 17.114 -0.257 1.00 86.75 158 GLY A C 1
ATOM 1192 O O . GLY A 1 158 ? -13.229 18.214 -0.562 1.00 86.75 158 GLY A O 1
ATOM 1193 N N . ALA A 1 159 ? -13.352 16.505 0.886 1.00 92.19 159 ALA A N 1
ATOM 1194 C CA . ALA A 1 159 ? -12.293 16.996 1.764 1.00 92.19 159 ALA A CA 1
ATOM 1195 C C . ALA A 1 159 ? -10.911 16.553 1.259 1.00 92.19 159 ALA A C 1
ATOM 1197 O O . ALA A 1 159 ? -10.770 15.514 0.612 1.00 92.19 159 ALA A O 1
ATOM 1198 N N . SER A 1 160 ? -9.872 17.331 1.579 1.00 94.31 160 SER A N 1
ATOM 1199 C CA . SER A 1 160 ? -8.491 16.897 1.350 1.00 94.31 160 SER A CA 1
ATOM 1200 C C . SER A 1 160 ? -8.150 15.761 2.319 1.00 94.31 160 SER A C 1
ATOM 1202 O O . SER A 1 160 ? -8.200 15.986 3.528 1.00 94.31 160 SER A O 1
ATOM 1204 N N . PRO A 1 161 ? -7.749 14.574 1.831 1.00 96.56 161 PRO A N 1
ATOM 1205 C CA . PRO A 1 161 ? -7.340 13.476 2.698 1.00 96.56 161 PRO A CA 1
ATOM 1206 C C . PRO A 1 161 ? -5.915 13.659 3.234 1.00 96.56 161 PRO A C 1
ATOM 1208 O O . PRO A 1 161 ? -5.533 13.003 4.195 1.00 96.56 161 PRO A O 1
ATOM 1211 N N . LEU A 1 162 ? -5.101 14.545 2.647 1.00 97.56 162 LEU A N 1
ATOM 1212 C CA . LEU A 1 162 ? -3.776 14.865 3.179 1.00 97.56 162 LEU A CA 1
ATOM 1213 C C . LEU A 1 162 ? -3.925 15.708 4.451 1.00 97.56 162 LEU A C 1
ATOM 1215 O O . LEU A 1 162 ? -4.333 16.866 4.377 1.00 97.56 162 LEU A O 1
ATOM 1219 N N . VAL A 1 163 ? -3.540 15.139 5.593 1.00 97.56 163 VAL A N 1
ATOM 1220 C CA . VAL A 1 163 ? -3.509 15.828 6.891 1.00 97.56 163 VAL A CA 1
ATOM 1221 C C . VAL A 1 163 ? -2.287 16.734 6.966 1.00 97.56 163 VAL A C 1
ATOM 1223 O O . VAL A 1 163 ? -2.390 17.914 7.284 1.00 97.56 163 VAL A O 1
ATOM 1226 N N . THR A 1 164 ? -1.107 16.178 6.683 1.00 97.94 164 THR A N 1
ATOM 1227 C CA . THR A 1 164 ? 0.154 16.924 6.673 1.00 97.94 164 THR A CA 1
ATOM 1228 C C . THR A 1 164 ? 1.249 16.152 5.938 1.00 97.94 164 THR A C 1
ATOM 1230 O O . THR A 1 164 ? 1.130 14.954 5.683 1.00 97.94 164 THR A O 1
ATOM 1233 N N . THR A 1 165 ? 2.343 16.840 5.617 1.00 98.44 165 THR A N 1
ATOM 1234 C CA . THR A 1 165 ? 3.593 16.210 5.179 1.00 98.44 165 THR A CA 1
ATOM 1235 C C . THR A 1 165 ? 4.649 16.423 6.253 1.00 98.44 165 THR A C 1
ATOM 1237 O O . THR A 1 165 ? 5.110 17.544 6.467 1.00 98.44 165 THR A O 1
ATOM 1240 N N . LEU A 1 166 ? 5.051 15.342 6.916 1.00 98.00 166 LEU A N 1
ATOM 1241 C CA . LEU A 1 166 ? 6.144 15.368 7.879 1.00 98.00 166 LEU A CA 1
ATOM 1242 C C . LEU A 1 166 ? 7.471 15.409 7.121 1.00 98.00 166 LEU A C 1
ATOM 1244 O O . LEU A 1 166 ? 7.680 14.642 6.176 1.00 98.00 166 LEU A O 1
ATOM 1248 N N . LYS A 1 167 ? 8.367 16.302 7.545 1.00 98.19 167 LYS A N 1
ATOM 1249 C CA . LYS A 1 167 ? 9.730 16.389 7.021 1.00 98.19 167 LYS A CA 1
ATOM 1250 C C . LYS A 1 167 ? 10.696 15.718 7.986 1.00 98.19 167 LYS A C 1
ATOM 1252 O O . LYS A 1 167 ? 10.642 15.966 9.188 1.00 98.19 167 LYS A O 1
ATOM 1257 N N . VAL A 1 168 ? 11.592 14.900 7.450 1.00 96.56 168 VAL A N 1
ATOM 1258 C CA . VAL A 1 168 ? 12.713 14.310 8.192 1.00 96.56 168 VAL A CA 1
ATOM 1259 C C . VAL A 1 168 ? 14.034 14.836 7.617 1.00 96.56 168 VAL A C 1
ATOM 1261 O O . VAL A 1 168 ? 14.089 15.160 6.429 1.00 96.56 168 VAL A O 1
ATOM 1264 N N . PRO A 1 169 ? 15.099 14.971 8.430 1.00 96.81 169 PRO A N 1
ATOM 1265 C CA . PRO A 1 169 ? 16.323 15.667 8.018 1.00 96.81 169 PRO A CA 1
ATOM 1266 C C . PRO A 1 169 ? 17.160 14.900 6.985 1.00 96.81 169 PRO A C 1
ATOM 1268 O O . PRO A 1 169 ? 18.095 15.462 6.421 1.00 96.81 169 PRO A O 1
ATOM 1271 N N . THR A 1 170 ? 16.850 13.625 6.738 1.00 96.19 170 THR A N 1
ATOM 1272 C CA . THR A 1 170 ? 17.579 12.761 5.808 1.00 96.19 170 THR A CA 1
ATOM 1273 C C . THR A 1 170 ? 16.636 12.089 4.808 1.00 96.19 170 THR A C 1
ATOM 1275 O O . THR A 1 170 ? 15.463 11.863 5.114 1.00 96.19 170 THR A O 1
ATOM 1278 N N . PRO A 1 171 ? 17.122 11.730 3.608 1.00 96.62 171 PRO A N 1
ATOM 1279 C CA . PRO A 1 171 ? 16.360 10.914 2.671 1.00 96.62 171 PRO A CA 1
ATOM 1280 C C . PRO A 1 171 ? 15.936 9.564 3.263 1.00 96.62 171 PRO A C 1
ATOM 1282 O O . PRO A 1 171 ? 16.748 8.847 3.850 1.00 96.62 171 PRO A O 1
ATOM 1285 N N . LEU A 1 172 ? 14.681 9.174 3.037 1.00 96.44 172 LEU A N 1
ATOM 1286 C CA . LEU A 1 172 ? 14.173 7.831 3.331 1.00 96.44 172 LEU A CA 1
ATOM 1287 C C . LEU A 1 172 ? 14.505 6.888 2.164 1.00 96.44 172 LEU A C 1
ATOM 1289 O O . LEU A 1 172 ? 13.628 6.519 1.378 1.00 96.44 172 LEU A O 1
ATOM 1293 N N . ASN A 1 173 ? 15.791 6.558 2.018 1.00 95.19 173 AS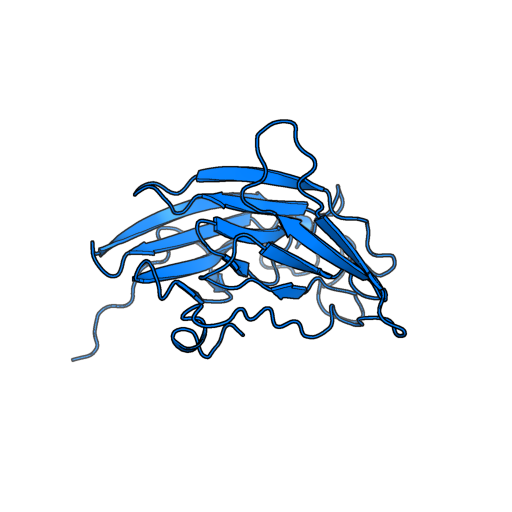N A N 1
ATOM 1294 C CA . ASN A 1 173 ? 16.282 5.656 0.971 1.00 95.19 173 ASN A CA 1
ATOM 1295 C C . ASN A 1 173 ? 15.615 4.276 1.062 1.00 95.19 173 ASN A C 1
ATOM 1297 O O . ASN A 1 173 ? 15.301 3.802 2.155 1.00 95.19 173 ASN A O 1
ATOM 1301 N N . ASP A 1 174 ? 15.352 3.666 -0.094 1.00 92.94 174 ASP A N 1
ATOM 1302 C CA . ASP A 1 174 ? 14.604 2.408 -0.239 1.00 92.94 174 ASP A CA 1
ATOM 1303 C C . ASP A 1 174 ? 13.195 2.453 0.382 1.00 92.94 174 ASP A C 1
ATOM 1305 O O . ASP A 1 174 ? 12.588 1.420 0.666 1.00 92.94 174 ASP A O 1
ATOM 1309 N N . GLY A 1 175 ? 12.667 3.663 0.590 1.00 91.88 175 GLY A N 1
ATOM 1310 C CA . GLY A 1 175 ? 11.393 3.922 1.255 1.00 91.88 175 GLY A CA 1
ATOM 1311 C C . GLY A 1 175 ? 11.481 4.085 2.769 1.00 91.88 175 GLY A C 1
ATOM 1312 O O . GLY A 1 175 ? 10.501 4.535 3.360 1.00 91.88 175 GLY A O 1
ATOM 1313 N N . GLY A 1 176 ? 12.625 3.785 3.390 1.00 92.06 176 GLY A N 1
ATOM 1314 C CA . GLY A 1 176 ? 12.793 3.769 4.842 1.00 92.06 176 GLY A CA 1
ATOM 1315 C C . GLY A 1 176 ? 12.004 2.654 5.542 1.00 92.06 176 GLY A C 1
ATOM 1316 O O . GLY A 1 176 ? 11.429 1.766 4.914 1.00 92.06 176 GLY A O 1
ATOM 1317 N N . HIS A 1 177 ? 11.971 2.712 6.873 1.00 89.69 177 HIS A N 1
ATOM 1318 C CA . HIS A 1 177 ? 11.129 1.855 7.708 1.00 89.69 177 HIS A CA 1
ATOM 1319 C C . HIS A 1 177 ? 10.166 2.742 8.489 1.00 89.69 177 HIS A C 1
ATOM 1321 O O . HIS A 1 177 ? 10.600 3.642 9.206 1.00 89.69 177 HIS A O 1
ATOM 1327 N N . LEU A 1 178 ? 8.867 2.504 8.319 1.00 90.38 178 LEU A N 1
ATOM 1328 C CA . LEU A 1 178 ? 7.820 3.234 9.018 1.00 90.38 178 LEU A CA 1
ATOM 1329 C C . LEU A 1 178 ? 7.078 2.302 9.956 1.00 90.38 178 LEU A C 1
ATOM 1331 O O . LEU A 1 178 ? 6.731 1.198 9.550 1.00 90.38 178 LEU A O 1
ATOM 1335 N N . ALA A 1 179 ? 6.771 2.828 11.137 1.00 90.38 179 ALA A N 1
ATOM 1336 C CA . ALA A 1 179 ? 5.740 2.309 12.011 1.00 90.38 179 ALA A CA 1
ATOM 1337 C C . ALA A 1 179 ? 4.812 3.451 12.413 1.00 90.38 179 ALA A C 1
ATOM 1339 O O . ALA A 1 179 ? 5.273 4.545 12.747 1.00 90.38 179 ALA A O 1
ATOM 1340 N N . LEU A 1 180 ? 3.506 3.196 12.375 1.00 89.88 180 LEU A N 1
ATOM 1341 C CA . LEU A 1 180 ? 2.494 4.108 12.894 1.00 89.88 180 LEU A CA 1
ATOM 1342 C C . LEU A 1 180 ? 1.745 3.379 14.001 1.00 89.88 180 LEU A C 1
ATOM 1344 O O . LEU A 1 180 ? 1.117 2.356 13.753 1.00 89.88 180 LEU A O 1
ATOM 1348 N N . ILE A 1 181 ? 1.835 3.903 15.219 1.00 87.56 181 ILE A N 1
ATOM 1349 C CA . ILE A 1 181 ? 1.261 3.283 16.413 1.00 87.56 181 ILE A CA 1
ATOM 1350 C C . ILE A 1 181 ? 0.408 4.333 17.109 1.00 87.56 181 ILE A C 1
ATOM 1352 O O . ILE A 1 181 ? 0.837 5.478 17.268 1.00 87.56 181 ILE A O 1
ATOM 1356 N N . THR A 1 182 ? -0.783 3.940 17.545 1.00 86.38 182 THR A N 1
ATOM 1357 C CA . THR A 1 182 ? -1.618 4.764 18.420 1.00 86.38 182 THR A CA 1
ATOM 1358 C C . THR A 1 182 ? -1.912 4.025 19.728 1.00 86.38 182 THR A C 1
ATOM 1360 O O . THR A 1 182 ? -1.890 2.793 19.764 1.00 86.38 182 THR A O 1
ATOM 1363 N N . PRO A 1 183 ? -2.121 4.734 20.852 1.00 87.50 183 PRO A N 1
ATOM 1364 C CA . PRO A 1 183 ? -2.401 4.075 22.123 1.00 87.50 183 PRO A CA 1
ATOM 1365 C C . PRO A 1 183 ? -3.626 3.153 22.039 1.00 87.50 183 PRO A C 1
ATOM 1367 O O . PRO A 1 183 ? -4.694 3.578 21.612 1.00 87.50 183 PRO A O 1
ATOM 1370 N N . GLY A 1 184 ? -3.476 1.899 22.479 1.00 84.00 184 GLY A N 1
ATOM 1371 C CA . GLY A 1 184 ? -4.585 0.937 22.543 1.00 84.00 184 GLY A CA 1
ATOM 1372 C C . GLY A 1 184 ? -5.062 0.395 21.190 1.00 84.00 184 GLY A C 1
ATOM 1373 O O . GLY A 1 184 ? -6.136 -0.190 21.123 1.00 84.00 184 GLY A O 1
ATOM 1374 N N . ASP A 1 185 ? -4.279 0.552 20.125 1.00 84.69 185 ASP A N 1
ATOM 1375 C CA . ASP A 1 185 ? -4.704 0.269 18.749 1.00 84.69 185 ASP A CA 1
ATOM 1376 C C . ASP A 1 185 ? -4.772 -1.202 18.325 1.00 84.69 185 ASP A C 1
ATOM 1378 O O . ASP A 1 185 ? -5.129 -1.506 17.187 1.00 84.69 185 ASP A O 1
ATOM 1382 N N . GLY A 1 186 ? -4.384 -2.125 19.203 1.00 83.62 186 GLY A N 1
ATOM 1383 C CA . GLY A 1 186 ? -4.374 -3.550 18.885 1.00 83.62 186 GLY A CA 1
ATOM 1384 C C . GLY A 1 186 ? -3.302 -3.978 17.874 1.00 83.62 186 GLY A C 1
ATOM 1385 O O . GLY A 1 186 ? -3.237 -5.165 17.562 1.00 83.62 186 GLY A O 1
ATOM 1386 N N . ALA A 1 187 ? -2.412 -3.087 17.408 1.00 83.88 187 ALA A N 1
ATOM 1387 C CA . ALA A 1 187 ? -1.389 -3.398 16.397 1.00 83.88 187 ALA A CA 1
ATOM 1388 C C . ALA A 1 187 ? -0.436 -4.526 16.831 1.00 83.88 187 ALA A C 1
ATOM 1390 O O . ALA A 1 187 ? 0.203 -5.179 16.010 1.00 83.88 187 ALA A O 1
ATOM 1391 N N . HIS A 1 188 ? -0.358 -4.804 18.135 1.00 82.69 188 HIS A N 1
ATOM 1392 C CA . HIS A 1 188 ? 0.406 -5.923 18.672 1.00 82.69 188 HIS A CA 1
ATOM 1393 C C . HIS A 1 188 ? -0.095 -7.304 18.231 1.00 82.69 188 HIS A C 1
ATOM 1395 O O . HIS A 1 188 ? 0.693 -8.246 18.280 1.00 82.69 188 HIS A O 1
ATOM 1401 N N . GLY A 1 189 ? -1.348 -7.415 17.780 1.00 82.31 189 GLY A N 1
ATOM 1402 C CA . GLY A 1 189 ? -1.892 -8.639 17.198 1.00 82.31 189 GLY A CA 1
ATOM 1403 C C . GLY A 1 189 ? -1.285 -9.001 15.837 1.00 82.31 189 GLY A C 1
ATOM 1404 O O . GLY A 1 189 ? -1.354 -10.161 15.448 1.00 82.31 189 GLY A O 1
ATOM 1405 N N . ASP A 1 190 ? -0.643 -8.051 15.147 1.00 78.12 190 ASP A N 1
ATOM 1406 C CA . ASP A 1 190 ? 0.089 -8.276 13.896 1.00 78.12 190 ASP A CA 1
ATOM 1407 C C . ASP A 1 190 ? 1.593 -7.989 14.091 1.00 78.12 190 ASP A C 1
ATOM 1409 O O . ASP A 1 190 ? 2.070 -6.878 13.841 1.00 78.12 190 ASP A O 1
ATOM 1413 N N . PRO A 1 191 ? 2.383 -8.970 14.566 1.00 68.62 191 PRO A N 1
ATOM 1414 C CA . PRO A 1 191 ? 3.797 -8.759 14.876 1.00 68.62 191 PRO A CA 1
ATOM 1415 C C . PRO A 1 191 ? 4.661 -8.521 13.629 1.00 68.62 191 PRO A C 1
ATOM 1417 O O . PRO A 1 191 ? 5.752 -7.970 13.746 1.00 68.62 191 PRO A O 1
ATOM 1420 N N . VAL A 1 192 ? 4.183 -8.919 12.447 1.00 69.81 192 VAL A N 1
ATOM 1421 C CA . VAL A 1 192 ? 4.873 -8.731 11.158 1.00 69.81 192 VAL A CA 1
ATOM 1422 C C . VAL A 1 192 ? 4.687 -7.304 10.642 1.00 69.81 192 VAL A C 1
ATOM 1424 O O . VAL A 1 192 ? 5.443 -6.821 9.801 1.00 69.81 192 VAL A O 1
ATOM 1427 N N . GLY A 1 193 ? 3.653 -6.637 11.137 1.00 59.88 193 GLY A N 1
ATOM 1428 C CA . GLY A 1 193 ? 3.046 -5.522 10.464 1.00 59.88 193 GLY A CA 1
ATOM 1429 C C . GLY A 1 193 ? 3.359 -4.120 10.955 1.00 59.88 193 GLY A C 1
ATOM 1430 O O . GLY A 1 193 ? 2.731 -3.164 10.488 1.00 59.88 193 GLY A O 1
ATOM 1431 N N . ARG A 1 194 ? 4.267 -4.012 11.914 1.00 59.09 194 ARG A N 1
ATOM 1432 C CA . ARG A 1 194 ? 4.569 -2.753 12.583 1.00 59.09 194 ARG A CA 1
ATOM 1433 C C . ARG A 1 194 ? 5.396 -1.830 11.710 1.00 59.09 194 ARG A C 1
ATOM 1435 O O . ARG A 1 194 ? 6.389 -2.301 11.112 1.00 59.09 194 ARG A O 1
#

InterPro domains:
  IPR011048 Cytochrome cd1-nitrite reductase-like, haem d1 domain superfamily [SSF51004] (81-175)

Radius of gyration: 16.21 Å; Cα contacts (8 Å, |Δi|>4): 497; chains: 1; bounding box: 38×51×41 Å

S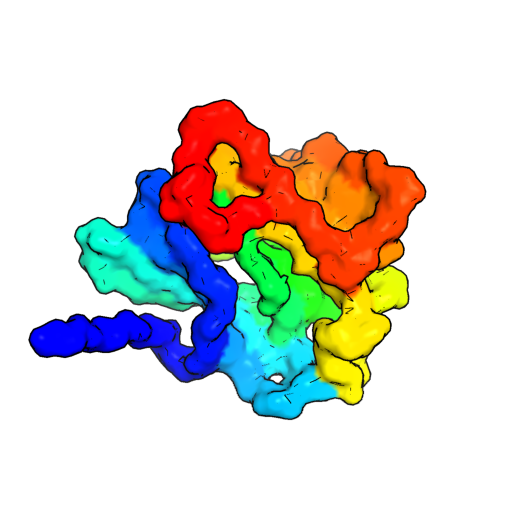olvent-accessible surface area (backbone atoms only — not comparable to full-atom values): 10630 Å² total; per-residue (Å²): 132,84,80,82,79,84,76,80,81,62,87,59,45,78,41,68,78,41,58,37,62,90,72,42,28,40,34,25,44,30,38,38,63,64,88,53,51,33,45,38,59,60,12,36,30,23,48,30,39,34,32,71,84,76,72,50,70,50,72,42,84,73,47,61,17,43,71,81,48,58,25,46,22,44,57,34,39,39,34,47,36,42,37,93,94,54,29,29,41,37,33,27,38,58,83,52,100,70,66,42,82,75,48,76,42,81,44,73,83,36,95,48,47,55,52,86,70,37,54,73,65,72,96,31,28,34,59,28,54,20,21,18,45,63,33,49,45,36,39,34,33,43,13,55,33,33,40,34,41,32,27,40,78,71,49,54,92,94,54,78,33,69,75,49,72,50,76,50,100,52,60,24,54,64,12,46,86,54,67,44,84,56,92,88,23,56,53,79,69,23,82,89,65,87

Secondary structure (DSSP, 8-state):
-PPPPPP-SSSSEEEEEEEETTTTEEEEEEE-S-S-GGGGGG-EEEEEEEETTT--EEEEEEEESEEEEEEE-SSEEEEEEE-TT-EEEEEEE-SSSS-EEEEEEEEPPPTT---TTS-SSSS-----EEE-TT-SEEEEE-SSSSEEEEEETTPPTTS--EEEEEE-SS--GGG-------TT--GGG-TT--

pLDDT: mean 93.18, std 6.44, range [59.09, 98.44]

Nearest PDB structures (foldseek):
  8c7g-assembly1_A  TM=5.717E-01  e=4.276E-02  Drosophila melanogaster
  6q0w-assembly1_A  TM=5.187E-01  e=7.271E-02  Homo sapiens
  8jbe-assembly1_A  TM=3.809E-01  e=1.700E-01  Drosophila
  1s0j-assembly1_A  TM=4.214E-01  e=6.409E-01  Trypanosoma cruzi
  8h37-assembly1_P  TM=3.302E-01  e=3.575E-01  Homo sapiens

Organism: Streptomyces pristinaespiralis (strain ATCC 25486 / DSM 40338 / CBS 914.69 / JCM 4507 / KCC S-0507 / NBRC 13074 / NRRL 2958 / 5647) (NCBI:txid457429)

Sequence (194 aa):
MAEEPLPWAGEGRGYYLRLDPARRTLWSCVRGGPTDPGRWPEWTNDAWWHSLERGSTGRLPLGPGLVFRLAVAARRTAFARVHPDGDELVLVATDTDSPAVVARLPLPAMDGAPRPGGTPWDGVQRRAVAASPGSPLVAVTRGGHGEIHLIDAEAAPGASPLVTTLKVPTPLNDGGHLALITPGDGAHGDPVGR

Mean predicted aligned error: 3.71 Å

Foldseek 3Di:
DDDDDDDQADDADWDAWWALQVQRKIWTWGWDDDPDLLAQQAIWTWTWMAGPVPRDIDIDTPHGHDWDYWEAAQQWIWTFGDHPVFIWIFIWGRPDPDIDGPDTGTDDAAPFADDRRDRRQPRGWDKDWEYFNQHQWIWIANTQAQWIFIFRNPDDVPDGRGPDIDGDPGGCHNNNDDYDDDPPRCCVVTPSHD